Protein AF-A0A6A3C166-F1 (afdb_monomer)

Structure (mmCIF, N/CA/C/O backbone):
data_AF-A0A6A3C166-F1
#
_entry.id   AF-A0A6A3C166-F1
#
loop_
_atom_site.group_PDB
_atom_site.id
_atom_site.type_symbol
_atom_site.label_atom_id
_atom_site.label_alt_id
_atom_site.label_comp_id
_atom_site.label_asym_id
_atom_site.label_entity_id
_atom_site.label_seq_id
_atom_site.pdbx_PDB_ins_code
_atom_site.Cartn_x
_atom_site.Cartn_y
_atom_site.Cartn_z
_atom_site.occupancy
_atom_site.B_iso_or_equiv
_atom_site.auth_seq_id
_atom_site.auth_comp_id
_atom_site.auth_asym_id
_atom_site.auth_atom_id
_atom_site.pdbx_PDB_model_num
ATOM 1 N N . MET A 1 1 ? 3.948 0.960 -2.750 1.00 34.94 1 MET A N 1
ATOM 2 C CA . MET A 1 1 ? 3.343 -0.384 -2.602 1.00 34.94 1 MET A CA 1
ATOM 3 C C . MET A 1 1 ? 1.840 -0.232 -2.407 1.00 34.94 1 MET A C 1
ATOM 5 O O . MET A 1 1 ? 1.456 0.820 -1.935 1.00 34.94 1 MET A O 1
ATOM 9 N N . ALA A 1 2 ? 0.986 -1.166 -2.818 1.00 27.45 2 ALA A N 1
ATOM 10 C CA . ALA A 1 2 ? -0.474 -1.029 -2.701 1.00 27.45 2 ALA A CA 1
ATOM 11 C C . ALA A 1 2 ? -1.111 -2.383 -2.358 1.00 27.45 2 ALA A C 1
ATOM 13 O O . ALA A 1 2 ? -0.698 -3.388 -2.933 1.00 27.45 2 ALA A O 1
ATOM 14 N N . SER A 1 3 ? -2.085 -2.391 -1.439 1.00 28.58 3 SER A N 1
ATOM 15 C CA . SER A 1 3 ? -2.861 -3.569 -1.010 1.00 28.58 3 SER A CA 1
ATOM 16 C C . SER A 1 3 ? -4.281 -3.520 -1.562 1.00 28.58 3 SER A C 1
ATOM 18 O O . SER A 1 3 ? -4.874 -2.451 -1.579 1.00 28.58 3 SER A O 1
ATOM 20 N N . ILE A 1 4 ? -4.826 -4.634 -2.066 1.00 30.98 4 ILE A N 1
ATOM 21 C CA . ILE A 1 4 ? -6.192 -4.701 -2.615 1.00 30.98 4 ILE A CA 1
ATOM 22 C C . ILE A 1 4 ? -6.842 -6.067 -2.329 1.00 30.98 4 ILE A C 1
ATOM 24 O O . ILE A 1 4 ? -6.173 -7.099 -2.381 1.00 30.98 4 ILE A O 1
ATOM 28 N N . ARG A 1 5 ? -8.151 -6.072 -2.026 1.00 42.91 5 ARG A N 1
ATOM 29 C CA . ARG A 1 5 ? -8.988 -7.264 -1.830 1.00 42.91 5 ARG A CA 1
ATOM 30 C C . ARG A 1 5 ? -9.500 -7.813 -3.178 1.00 42.91 5 ARG A C 1
ATOM 32 O O . ARG A 1 5 ? -9.386 -7.208 -4.233 1.00 42.91 5 ARG A O 1
ATOM 39 N N . ARG A 1 6 ? -10.084 -9.006 -3.147 1.00 32.16 6 ARG A N 1
ATOM 40 C CA . ARG A 1 6 ? -11.108 -9.428 -4.108 1.00 32.16 6 ARG A CA 1
ATOM 41 C C . ARG A 1 6 ? -12.279 -9.951 -3.294 1.00 32.16 6 ARG A C 1
ATOM 43 O O . ARG A 1 6 ? -12.079 -10.772 -2.401 1.00 32.16 6 ARG A O 1
ATOM 50 N N . THR A 1 7 ? -13.479 -9.489 -3.602 1.00 29.41 7 THR A N 1
ATOM 51 C CA . THR A 1 7 ? -14.717 -10.219 -3.336 1.00 29.41 7 THR A CA 1
ATOM 52 C C . THR A 1 7 ? -14.882 -11.216 -4.484 1.00 29.41 7 THR A C 1
ATOM 54 O O . THR A 1 7 ? -15.022 -10.835 -5.643 1.00 29.41 7 THR A O 1
ATOM 57 N N . LEU A 1 8 ? -14.755 -12.512 -4.201 1.00 32.09 8 LEU A N 1
ATOM 58 C CA . LEU A 1 8 ? -15.062 -13.548 -5.187 1.00 32.09 8 LEU A CA 1
ATOM 59 C C . LEU A 1 8 ? -16.587 -13.669 -5.281 1.00 32.09 8 LEU A C 1
ATOM 61 O O . LEU A 1 8 ? -17.227 -14.060 -4.310 1.00 32.09 8 LEU A O 1
ATOM 65 N N . SER A 1 9 ? -17.154 -13.328 -6.439 1.00 28.41 9 SER A N 1
ATOM 66 C CA . SER A 1 9 ? -18.487 -13.791 -6.838 1.00 28.41 9 SER A CA 1
ATOM 67 C C . SER A 1 9 ? -18.338 -15.145 -7.558 1.00 28.41 9 SER A C 1
ATOM 69 O O . SER A 1 9 ? -17.353 -15.312 -8.286 1.00 28.41 9 SER A O 1
ATOM 71 N N . PRO A 1 10 ? -19.236 -16.132 -7.370 1.00 32.53 10 PRO A N 1
ATOM 72 C CA . PRO A 1 10 ? -19.089 -17.455 -7.971 1.00 32.53 10 PRO A CA 1
ATOM 73 C C . PRO A 1 10 ? -19.356 -17.421 -9.482 1.00 32.53 10 PRO A C 1
ATOM 75 O O . PRO A 1 10 ? -20.369 -16.893 -9.935 1.00 32.53 10 PRO A O 1
ATOM 78 N N . VAL A 1 11 ? -18.467 -18.036 -10.263 1.00 32.56 11 VAL A N 1
ATOM 79 C CA . VAL A 1 11 ? -18.705 -18.339 -11.683 1.00 32.56 11 VAL A CA 1
ATOM 80 C C . VAL A 1 11 ? -19.737 -19.478 -11.789 1.00 32.56 11 VAL A C 1
ATOM 82 O O . VAL A 1 11 ? -19.585 -20.477 -11.080 1.00 32.56 11 VAL A O 1
ATOM 85 N N . PRO A 1 12 ? -20.761 -19.392 -12.662 1.00 28.81 12 PRO A N 1
ATOM 86 C CA . PRO A 1 12 ? -21.705 -20.485 -12.880 1.00 28.81 12 PRO A CA 1
ATOM 87 C C . PRO A 1 12 ? -21.023 -21.651 -13.610 1.00 28.81 12 PRO A C 1
ATOM 89 O O . PRO A 1 12 ? -20.377 -21.455 -14.639 1.00 28.81 12 PRO A O 1
ATOM 92 N N . ARG A 1 13 ? -21.183 -22.878 -13.101 1.00 31.75 13 ARG A N 1
ATOM 93 C CA . ARG A 1 13 ? -20.784 -24.105 -13.807 1.00 31.75 13 ARG A CA 1
ATOM 94 C C . ARG A 1 13 ? -21.815 -24.445 -14.884 1.00 31.75 13 ARG A C 1
ATOM 96 O O . ARG A 1 13 ? -23.015 -24.404 -14.621 1.00 31.75 13 ARG A O 1
ATOM 103 N N . HIS A 1 14 ? -21.347 -24.839 -16.063 1.00 29.25 14 HIS A N 1
ATOM 104 C CA . HIS A 1 14 ? -22.172 -25.456 -17.099 1.00 29.25 14 HIS A CA 1
ATOM 105 C C . HIS A 1 14 ? -21.876 -26.956 -17.203 1.00 29.25 14 HIS A C 1
ATOM 107 O O . HIS A 1 14 ? -20.729 -27.348 -17.388 1.00 29.25 14 HIS A O 1
ATOM 113 N N . GLY A 1 15 ? -22.944 -27.746 -17.051 1.00 31.34 15 GLY A N 1
ATOM 114 C CA . GLY A 1 15 ? -23.321 -28.865 -17.921 1.00 31.34 15 GLY A CA 1
ATOM 115 C C . GLY A 1 15 ? -22.364 -30.044 -18.092 1.00 31.34 15 GLY A C 1
ATOM 116 O O . GLY A 1 15 ? -21.454 -30.005 -18.908 1.00 31.34 15 GLY A O 1
ATOM 117 N N . THR A 1 16 ? -22.687 -31.136 -17.403 1.00 27.88 16 THR A N 1
ATOM 118 C CA . THR A 1 16 ? -22.233 -32.515 -17.632 1.00 27.88 16 THR A CA 1
ATOM 119 C C . THR A 1 16 ? -22.617 -33.036 -19.024 1.00 27.88 16 THR A C 1
ATOM 121 O O . THR A 1 16 ? -23.770 -32.896 -19.425 1.00 27.88 16 THR A O 1
ATOM 124 N N . LEU A 1 17 ? -21.708 -33.757 -19.690 1.00 29.47 17 LEU A N 1
ATOM 125 C CA . LEU A 1 17 ? -22.043 -34.809 -20.656 1.00 29.47 17 LEU A CA 1
ATOM 126 C C . LEU A 1 17 ? -21.185 -36.051 -20.372 1.00 29.47 17 LEU A C 1
ATOM 128 O O . LEU A 1 17 ? -19.976 -35.963 -20.175 1.00 29.47 17 LEU A O 1
ATOM 132 N N . ILE A 1 18 ? -21.874 -37.188 -20.297 1.00 30.59 18 ILE A N 1
ATOM 133 C CA . ILE A 1 18 ? -21.380 -38.548 -20.066 1.00 30.59 18 ILE A CA 1
ATOM 134 C C . ILE A 1 18 ? -20.953 -39.159 -21.405 1.00 30.59 18 ILE A C 1
ATOM 136 O O . ILE A 1 18 ? -21.704 -39.012 -22.365 1.00 30.59 18 ILE A O 1
ATOM 140 N N . ALA A 1 19 ? -19.835 -39.899 -21.440 1.00 27.56 19 ALA A N 1
ATOM 141 C CA . ALA A 1 19 ? -19.716 -41.200 -22.127 1.00 27.56 19 ALA A CA 1
ATOM 142 C C . ALA A 1 19 ? -18.291 -41.792 -22.038 1.00 27.56 19 ALA A C 1
ATOM 144 O O . ALA A 1 19 ? -17.331 -41.136 -22.427 1.00 27.56 19 ALA A O 1
ATOM 145 N N . GLY A 1 20 ? -18.204 -43.072 -21.644 1.00 28.67 20 GLY A N 1
ATOM 146 C CA . GLY A 1 20 ? -17.326 -44.058 -22.297 1.00 28.67 20 GLY A CA 1
ATOM 147 C C . GLY A 1 20 ? -15.983 -44.393 -21.639 1.00 28.67 20 GLY A C 1
ATOM 148 O O . GLY A 1 20 ? -15.001 -43.688 -21.832 1.00 28.67 20 GLY A O 1
ATOM 149 N N . GLU A 1 21 ? -15.938 -45.533 -20.946 1.00 26.84 21 GLU A N 1
ATOM 150 C CA . GLU A 1 21 ? -14.738 -46.256 -20.495 1.00 26.84 21 GLU A CA 1
ATOM 151 C C . GLU A 1 21 ? -13.882 -46.795 -21.658 1.00 26.84 21 GLU A C 1
ATOM 153 O O . GLU A 1 21 ? -14.421 -47.186 -22.692 1.00 26.84 21 GLU A O 1
ATOM 158 N N . ALA A 1 22 ? -12.568 -46.932 -21.431 1.00 28.53 22 ALA A N 1
ATOM 159 C CA . ALA A 1 22 ? -11.829 -48.185 -21.654 1.00 28.53 22 ALA A CA 1
ATOM 160 C C . ALA A 1 22 ? -10.403 -48.099 -21.072 1.00 28.53 22 ALA A C 1
ATOM 162 O O . ALA A 1 22 ? -9.618 -47.215 -21.416 1.00 28.53 22 ALA A O 1
ATOM 163 N N . GLU A 1 23 ? -10.076 -49.055 -20.202 1.00 26.27 23 GLU A N 1
ATOM 164 C CA . GLU A 1 23 ? -8.741 -49.345 -19.674 1.00 26.27 23 GLU A CA 1
ATOM 165 C C . GLU A 1 23 ? -7.740 -49.738 -20.776 1.00 26.27 23 GLU A C 1
ATOM 167 O O . GLU A 1 23 ? -8.119 -50.384 -21.756 1.00 26.27 23 GLU A O 1
ATOM 172 N N . ARG A 1 24 ? -6.441 -49.472 -20.550 1.00 27.62 24 ARG A N 1
ATOM 173 C CA . ARG A 1 24 ? -5.343 -50.410 -20.869 1.00 27.62 24 ARG A CA 1
ATOM 174 C C . ARG A 1 24 ? -4.011 -49.988 -20.227 1.00 27.62 24 ARG A C 1
ATOM 176 O O . ARG A 1 24 ? -3.420 -48.972 -20.570 1.00 27.62 24 ARG A O 1
ATOM 183 N N . SER A 1 25 ? -3.607 -50.817 -19.268 1.00 28.22 25 SER A N 1
ATOM 184 C CA . SER A 1 25 ? -2.273 -51.294 -18.874 1.00 28.22 25 SER A CA 1
ATOM 185 C C . SER A 1 25 ? -1.003 -50.546 -19.318 1.00 28.22 25 SER A C 1
ATOM 187 O O . SER A 1 25 ? -0.729 -50.365 -20.501 1.00 28.22 25 SER A O 1
ATOM 189 N N . ALA A 1 26 ? -0.158 -50.265 -18.317 1.00 30.84 26 ALA A N 1
ATOM 190 C CA . ALA A 1 26 ? 1.254 -49.883 -18.416 1.00 30.84 26 ALA A CA 1
ATOM 191 C C . ALA A 1 26 ? 2.124 -50.949 -19.129 1.00 30.84 26 ALA A C 1
ATOM 193 O O . ALA A 1 26 ? 1.713 -52.108 -19.237 1.00 30.84 26 ALA A O 1
ATOM 194 N N . PRO A 1 27 ? 3.351 -50.590 -19.561 1.00 29.09 27 PRO A N 1
ATOM 195 C CA . PRO A 1 27 ? 4.493 -50.737 -18.649 1.00 29.09 27 PRO A CA 1
ATOM 196 C C . PRO A 1 27 ? 5.533 -49.599 -18.714 1.00 29.09 27 PRO A C 1
ATOM 198 O O . PRO A 1 27 ? 5.729 -48.938 -19.732 1.00 29.09 27 PRO A O 1
ATOM 201 N N . SER A 1 28 ? 6.247 -49.421 -17.601 1.00 27.64 28 SER A N 1
ATOM 202 C CA . SER A 1 28 ? 7.483 -48.637 -17.486 1.00 27.64 28 SER A CA 1
ATOM 203 C C . SER A 1 28 ? 8.629 -49.245 -18.308 1.00 27.64 28 SER A C 1
ATOM 205 O O . SER A 1 28 ? 8.711 -50.469 -18.433 1.00 27.64 28 SER A O 1
ATOM 207 N N . PRO A 1 29 ? 9.609 -48.423 -18.719 1.00 32.88 29 PRO A N 1
ATOM 208 C CA . PRO A 1 29 ? 10.994 -48.818 -18.487 1.00 32.88 29 PRO A CA 1
ATOM 209 C C . PRO A 1 29 ? 11.863 -47.699 -17.893 1.00 32.88 29 PRO A C 1
ATOM 211 O O . PRO A 1 29 ? 11.705 -46.506 -18.144 1.00 32.88 29 PRO A O 1
ATOM 214 N N . LEU A 1 30 ? 12.790 -48.169 -17.070 1.00 29.73 30 LEU A N 1
ATOM 215 C CA . LEU A 1 30 ? 13.799 -47.475 -16.284 1.00 29.73 30 LEU A CA 1
ATOM 216 C C . LEU A 1 30 ? 14.973 -46.931 -17.130 1.00 29.73 30 LEU A C 1
ATOM 218 O O . LEU A 1 30 ? 15.348 -47.507 -18.148 1.00 29.73 30 LEU A O 1
ATOM 222 N N . SER A 1 31 ? 15.621 -45.903 -16.567 1.00 28.58 31 SER A N 1
ATOM 223 C CA . SER A 1 31 ? 17.061 -45.590 -16.650 1.00 28.58 31 SER A CA 1
ATOM 224 C C . SER A 1 31 ? 17.625 -44.900 -17.899 1.00 28.58 31 SER A C 1
ATOM 226 O O . SER A 1 31 ? 18.130 -45.553 -18.805 1.00 28.58 31 SER A O 1
ATOM 228 N N . LYS A 1 32 ? 17.796 -43.572 -17.814 1.00 29.33 32 LYS A N 1
ATOM 229 C CA . LYS A 1 32 ? 19.100 -42.941 -18.098 1.00 29.33 32 LYS A CA 1
ATOM 230 C C . LYS A 1 32 ? 19.396 -41.868 -17.052 1.00 29.33 32 LYS A C 1
ATOM 232 O O . LYS A 1 32 ? 18.767 -40.819 -17.007 1.00 29.33 32 LYS A O 1
ATOM 237 N N . SER A 1 33 ? 20.368 -42.175 -16.204 1.00 29.94 33 SER A N 1
ATOM 238 C CA . SER A 1 33 ? 21.053 -41.244 -15.320 1.00 29.94 33 SER A CA 1
ATOM 239 C C . SER A 1 33 ? 21.792 -40.189 -16.148 1.00 29.94 33 SER A C 1
ATOM 241 O O . SER A 1 33 ? 22.766 -40.517 -16.825 1.00 29.94 33 SER A O 1
ATOM 243 N N . SER A 1 34 ? 21.383 -38.924 -16.067 1.00 31.64 34 SER A N 1
ATOM 244 C CA . SER A 1 34 ? 22.291 -37.804 -16.325 1.00 31.64 34 SER A CA 1
ATOM 245 C C . SER A 1 34 ? 22.616 -37.155 -14.987 1.00 31.64 34 SER A C 1
ATOM 247 O O . SER A 1 34 ? 21.842 -36.369 -14.441 1.00 31.64 34 SER A O 1
ATOM 249 N N . SER A 1 35 ? 23.761 -37.538 -14.435 1.00 30.47 35 SER A N 1
ATOM 250 C CA . SER A 1 35 ? 24.395 -36.866 -13.312 1.00 30.47 35 SER A CA 1
ATOM 251 C C . SER A 1 35 ? 24.797 -35.451 -13.735 1.00 30.47 35 SER A C 1
ATOM 253 O O . SER A 1 35 ? 25.889 -35.238 -14.257 1.00 30.47 35 SER A O 1
ATOM 255 N N . CYS A 1 36 ? 23.927 -34.470 -13.510 1.00 26.28 36 CYS A N 1
ATOM 256 C CA . CYS A 1 36 ? 24.364 -33.085 -13.392 1.00 26.28 36 CYS A CA 1
ATOM 257 C C . CYS A 1 36 ? 24.616 -32.806 -11.916 1.00 26.28 36 CYS A C 1
ATOM 259 O O . CYS A 1 36 ? 23.753 -32.319 -11.190 1.00 26.28 36 CYS A O 1
ATOM 261 N N . SER A 1 37 ? 25.831 -33.131 -11.485 1.00 34.47 37 SER A N 1
ATOM 262 C CA . SER A 1 37 ? 26.448 -32.568 -10.292 1.00 34.47 37 SER A CA 1
ATOM 263 C C . SER A 1 37 ? 26.636 -31.068 -10.526 1.00 34.47 37 SER A C 1
ATOM 265 O O . SER A 1 37 ? 27.711 -30.622 -10.914 1.00 34.47 37 SER A O 1
ATOM 267 N N . GLN A 1 38 ? 25.580 -30.274 -10.361 1.00 37.59 38 GLN A N 1
ATOM 268 C CA . GLN A 1 38 ? 25.735 -28.835 -10.202 1.00 37.59 38 GLN A CA 1
ATOM 269 C C . GLN A 1 38 ? 25.658 -28.529 -8.718 1.00 37.59 38 GLN A C 1
ATOM 271 O O . GLN A 1 38 ? 24.587 -28.368 -8.134 1.00 37.59 38 GLN A O 1
ATOM 276 N N . ASN A 1 39 ? 26.847 -28.474 -8.121 1.00 29.27 39 ASN A N 1
ATOM 277 C CA . ASN A 1 39 ? 27.104 -27.702 -6.921 1.00 29.27 39 ASN A CA 1
ATOM 278 C C . ASN A 1 39 ? 26.489 -26.316 -7.131 1.00 29.27 39 ASN A C 1
ATOM 280 O O . ASN A 1 39 ? 27.070 -25.476 -7.814 1.00 29.27 39 ASN A O 1
ATOM 284 N N . SER A 1 40 ? 25.306 -26.075 -6.574 1.00 34.94 40 SER A N 1
ATOM 285 C CA . SER A 1 40 ? 24.882 -24.703 -6.331 1.00 34.94 40 SER A CA 1
ATOM 286 C C . SER A 1 40 ? 25.835 -24.175 -5.267 1.00 34.94 40 SER A C 1
ATOM 288 O O . SER A 1 40 ? 25.880 -24.763 -4.181 1.00 34.94 40 SER A O 1
ATOM 290 N N . PRO A 1 41 ? 26.628 -23.123 -5.525 1.00 34.75 41 PRO A N 1
ATOM 291 C CA . PRO A 1 41 ? 27.269 -22.455 -4.419 1.00 34.75 41 PRO A CA 1
ATOM 292 C C . PRO A 1 41 ? 26.124 -21.899 -3.581 1.00 34.75 41 PRO A C 1
ATOM 294 O O . PRO A 1 41 ? 25.358 -21.052 -4.044 1.00 34.75 41 PRO A O 1
ATOM 297 N N . ALA A 1 42 ? 25.966 -22.416 -2.361 1.00 39.94 42 ALA A N 1
ATOM 298 C CA . ALA A 1 42 ? 25.238 -21.694 -1.339 1.00 39.94 42 ALA A CA 1
ATOM 299 C C . ALA A 1 42 ? 25.829 -20.284 -1.349 1.00 39.94 42 ALA A C 1
ATOM 301 O O . ALA A 1 42 ? 27.028 -20.121 -1.119 1.00 39.94 42 ALA A O 1
ATOM 302 N N . THR A 1 43 ? 25.022 -19.284 -1.706 1.00 47.78 43 THR A N 1
ATOM 303 C CA . THR A 1 43 ? 25.399 -17.870 -1.664 1.00 47.78 43 THR A CA 1
ATOM 304 C C . THR A 1 43 ? 25.504 -17.462 -0.196 1.00 47.78 43 THR A C 1
ATOM 306 O O . THR A 1 43 ? 24.693 -16.718 0.344 1.00 47.78 43 THR A O 1
ATOM 309 N N . ALA A 1 44 ? 26.478 -18.045 0.494 1.00 44.62 44 ALA A N 1
ATOM 310 C CA . ALA A 1 44 ? 26.908 -17.656 1.808 1.00 44.62 44 ALA A CA 1
ATOM 311 C C . ALA A 1 44 ? 27.791 -16.421 1.620 1.00 44.62 44 ALA A C 1
ATOM 313 O O . ALA A 1 44 ? 28.912 -16.517 1.129 1.00 44.62 44 ALA A O 1
ATOM 314 N N . GLY A 1 45 ? 27.271 -15.259 2.013 1.00 52.19 45 GLY A N 1
ATOM 315 C CA . GLY A 1 45 ? 28.139 -14.204 2.529 1.00 52.19 45 GLY A CA 1
ATOM 316 C C . GLY A 1 45 ? 28.280 -12.912 1.731 1.00 52.19 45 GLY A C 1
ATOM 317 O O . GLY A 1 45 ? 29.168 -12.139 2.076 1.00 52.19 45 GLY A O 1
ATOM 318 N N . LEU A 1 46 ? 27.428 -12.603 0.748 1.00 56.16 46 LEU A N 1
ATOM 319 C CA . LEU A 1 46 ? 27.298 -11.197 0.340 1.00 56.16 46 LEU A CA 1
ATOM 320 C C . LEU A 1 46 ? 26.295 -10.494 1.267 1.00 56.16 46 LEU A C 1
ATOM 322 O O . LEU A 1 46 ? 25.194 -11.018 1.467 1.00 56.16 46 LEU A O 1
ATOM 326 N N . PRO A 1 47 ? 26.652 -9.345 1.872 1.00 63.91 47 PRO A N 1
ATOM 327 C CA . PRO A 1 47 ? 25.710 -8.591 2.680 1.00 63.91 47 PRO A CA 1
ATOM 328 C C . PRO A 1 47 ? 24.541 -8.171 1.789 1.00 63.91 47 PRO A C 1
ATOM 330 O O . PRO A 1 47 ? 24.723 -7.495 0.778 1.00 63.91 47 PRO A O 1
ATOM 333 N N . MET A 1 48 ? 23.339 -8.607 2.166 1.00 67.75 48 MET A N 1
ATOM 334 C CA . MET A 1 48 ? 22.094 -8.197 1.522 1.00 67.75 48 MET A CA 1
ATOM 335 C C . MET A 1 48 ? 22.052 -6.671 1.446 1.00 67.75 48 MET A C 1
ATOM 337 O O . MET A 1 48 ? 22.354 -5.997 2.436 1.00 67.75 48 MET A O 1
ATOM 341 N N . SER A 1 49 ? 21.664 -6.120 0.293 1.00 83.38 49 SER A N 1
ATOM 342 C CA . SER A 1 49 ? 21.496 -4.670 0.182 1.00 83.38 49 SER A CA 1
ATOM 343 C C . SER A 1 49 ? 20.486 -4.177 1.238 1.00 83.38 49 SER A C 1
ATOM 345 O O . SER A 1 49 ? 19.564 -4.927 1.589 1.00 83.38 49 SER A O 1
ATOM 347 N N . PRO A 1 50 ? 20.599 -2.933 1.748 1.00 83.75 50 PRO A N 1
ATOM 348 C CA . PRO A 1 50 ? 19.633 -2.402 2.712 1.00 83.75 50 PRO A CA 1
ATOM 349 C C . PRO A 1 50 ? 18.185 -2.517 2.218 1.00 83.75 50 PRO A C 1
ATOM 351 O O . PRO A 1 50 ? 17.303 -2.921 2.971 1.00 83.75 50 PRO A O 1
ATOM 354 N N . PHE A 1 51 ? 17.956 -2.250 0.929 1.00 86.19 51 PHE A N 1
ATOM 355 C CA . PHE A 1 51 ? 16.653 -2.414 0.287 1.00 86.19 51 PHE A CA 1
ATOM 356 C C . PHE A 1 51 ? 16.160 -3.867 0.356 1.00 86.19 51 PHE A C 1
ATOM 358 O O . PHE A 1 51 ? 15.045 -4.126 0.807 1.00 86.19 51 PHE A O 1
ATOM 365 N N . THR A 1 52 ? 17.013 -4.823 -0.019 1.00 89.06 52 THR A N 1
ATOM 366 C CA . THR A 1 52 ? 16.693 -6.256 -0.011 1.00 89.06 52 THR A CA 1
ATOM 367 C C . THR A 1 52 ? 16.377 -6.747 1.412 1.00 89.06 52 THR A C 1
ATOM 369 O O . THR A 1 52 ? 15.428 -7.509 1.614 1.00 89.06 52 THR A O 1
ATOM 372 N N . TYR A 1 53 ? 17.114 -6.268 2.421 1.00 92.06 53 TYR A N 1
ATOM 373 C CA . TYR A 1 53 ? 16.839 -6.549 3.834 1.00 92.06 53 TYR A CA 1
ATOM 374 C C . TYR A 1 53 ? 15.455 -6.043 4.269 1.00 92.06 53 TYR A C 1
ATOM 376 O O . TYR A 1 53 ? 14.657 -6.816 4.809 1.00 92.06 53 TYR A O 1
ATOM 384 N N . TYR A 1 54 ? 15.145 -4.768 4.012 1.00 94.06 54 TYR A N 1
ATOM 385 C CA . TYR A 1 54 ? 13.866 -4.167 4.400 1.00 94.06 54 TYR A CA 1
ATOM 386 C C . TYR A 1 54 ? 12.679 -4.820 3.692 1.00 94.06 54 TYR A C 1
ATOM 388 O O . TYR A 1 54 ? 11.665 -5.114 4.330 1.00 94.06 54 TYR A O 1
ATOM 396 N N . LEU A 1 55 ? 12.830 -5.137 2.406 1.00 94.50 55 LEU A N 1
ATOM 397 C CA . LEU A 1 55 ? 11.805 -5.828 1.635 1.00 94.50 55 LEU A CA 1
ATOM 398 C C . LEU A 1 55 ? 11.520 -7.228 2.194 1.00 94.50 55 LEU A C 1
ATOM 400 O O . LEU A 1 55 ? 10.359 -7.608 2.344 1.00 94.50 55 LEU A O 1
ATOM 404 N N . ASN A 1 56 ? 12.564 -7.981 2.547 1.00 94.88 56 ASN A N 1
ATOM 405 C CA . ASN A 1 56 ? 12.414 -9.309 3.136 1.00 94.88 56 ASN A CA 1
ATOM 406 C C . ASN A 1 56 ? 11.746 -9.241 4.520 1.00 94.88 56 ASN A C 1
ATOM 408 O O . ASN A 1 56 ? 10.843 -10.022 4.816 1.00 94.88 56 ASN A O 1
ATOM 412 N N . ARG A 1 57 ? 12.118 -8.258 5.353 1.00 95.38 57 ARG A N 1
ATOM 413 C CA . ARG A 1 57 ? 11.445 -7.999 6.638 1.00 95.38 57 ARG A CA 1
ATOM 414 C C . ARG A 1 57 ? 9.955 -7.722 6.436 1.00 95.38 57 ARG A C 1
ATOM 416 O O . ARG A 1 57 ? 9.127 -8.311 7.128 1.00 95.38 57 ARG A O 1
ATOM 423 N N . LEU A 1 58 ? 9.608 -6.860 5.480 1.00 96.31 58 LEU A N 1
ATOM 424 C CA . LEU A 1 58 ? 8.214 -6.559 5.170 1.00 96.31 58 LEU A CA 1
ATOM 425 C C . LEU A 1 58 ? 7.463 -7.800 4.669 1.00 96.31 58 LEU A C 1
ATOM 427 O O . LEU A 1 58 ? 6.328 -8.023 5.084 1.00 96.31 58 LEU A O 1
ATOM 431 N N . ALA A 1 59 ? 8.095 -8.641 3.847 1.00 96.75 59 ALA A N 1
ATOM 432 C CA . ALA A 1 59 ? 7.507 -9.895 3.380 1.00 96.75 59 ALA A CA 1
ATOM 433 C C . ALA A 1 59 ? 7.083 -10.805 4.547 1.00 96.75 59 ALA A C 1
ATOM 435 O O . ALA A 1 59 ? 5.975 -11.344 4.530 1.00 96.75 59 ALA A O 1
ATOM 436 N N . TYR A 1 60 ? 7.916 -10.928 5.589 1.00 96.38 60 TYR A N 1
ATOM 437 C CA . TYR A 1 60 ? 7.568 -11.688 6.795 1.00 96.38 60 TYR A CA 1
ATOM 438 C C . TYR A 1 60 ? 6.373 -11.094 7.544 1.00 96.38 60 TYR A C 1
ATOM 440 O O . TYR A 1 60 ? 5.490 -11.845 7.955 1.00 96.38 60 TYR A O 1
ATOM 448 N N . THR A 1 61 ? 6.296 -9.768 7.678 1.00 96.81 61 THR A N 1
ATOM 449 C CA . THR A 1 61 ? 5.129 -9.114 8.287 1.00 96.81 61 THR A CA 1
ATOM 450 C C . THR A 1 61 ? 3.863 -9.365 7.469 1.00 96.81 61 THR A C 1
ATOM 452 O O . THR A 1 61 ? 2.845 -9.775 8.020 1.00 96.81 61 THR A O 1
ATOM 455 N N . LEU A 1 62 ? 3.918 -9.174 6.146 1.00 97.25 62 LEU A N 1
ATOM 456 C CA . LEU A 1 62 ? 2.764 -9.357 5.259 1.00 97.25 62 LEU A CA 1
ATOM 457 C C . LEU A 1 62 ? 2.290 -10.812 5.200 1.00 97.25 62 LEU A C 1
ATOM 459 O O . LEU A 1 62 ? 1.093 -11.049 5.064 1.00 97.25 62 LEU A O 1
ATOM 463 N N . LYS A 1 63 ? 3.196 -11.781 5.362 1.00 96.75 63 LYS A N 1
ATOM 464 C CA . LYS A 1 63 ? 2.854 -13.207 5.461 1.00 96.75 63 LYS A CA 1
ATOM 465 C C . LYS A 1 63 ? 1.939 -13.518 6.651 1.00 96.75 63 LYS A C 1
ATOM 467 O O . LYS A 1 63 ? 1.145 -14.450 6.575 1.00 96.75 63 LYS A O 1
ATOM 472 N N . LEU A 1 64 ? 2.041 -12.752 7.737 1.00 97.06 64 LEU A N 1
ATOM 473 C CA . LEU A 1 64 ? 1.207 -12.919 8.933 1.00 97.06 64 LEU A CA 1
ATOM 474 C C . LEU A 1 64 ? -0.157 -12.223 8.815 1.00 97.06 64 LEU A C 1
ATOM 476 O O . LEU A 1 64 ? -1.055 -12.482 9.617 1.00 97.06 64 LEU A O 1
ATOM 480 N N . VAL A 1 65 ? -0.335 -11.341 7.829 1.00 96.81 65 VAL A N 1
ATOM 481 C CA . VAL A 1 65 ? -1.606 -10.648 7.613 1.00 96.81 65 VAL A CA 1
ATOM 482 C C . VAL A 1 65 ? -2.629 -11.624 7.042 1.00 96.81 65 VAL A C 1
ATOM 484 O O . VAL A 1 65 ? -2.383 -12.315 6.053 1.00 96.81 65 VAL A O 1
ATOM 487 N N . LYS A 1 66 ? -3.823 -11.656 7.640 1.00 94.44 66 LYS A N 1
ATOM 488 C CA . LYS A 1 66 ? -4.892 -12.558 7.200 1.00 94.44 66 LYS A CA 1
ATOM 489 C C . LYS A 1 66 ? -5.286 -12.267 5.741 1.00 94.44 66 LYS A C 1
ATOM 491 O O . LYS A 1 66 ? -5.462 -11.102 5.371 1.00 94.44 66 LYS A O 1
ATOM 496 N N . PRO A 1 67 ? -5.481 -13.283 4.888 1.00 93.81 67 PRO A N 1
ATOM 497 C CA . PRO A 1 67 ? -5.990 -13.052 3.542 1.00 93.81 67 PRO A CA 1
ATOM 498 C C . PRO A 1 67 ? -7.414 -12.449 3.565 1.00 93.81 67 PRO A C 1
ATOM 500 O O . PRO A 1 67 ? -8.143 -12.602 4.547 1.00 93.81 67 PRO A O 1
ATOM 503 N N . PRO A 1 68 ? -7.846 -11.764 2.488 1.00 94.88 68 PRO A N 1
ATOM 504 C CA . PRO A 1 68 ? -7.084 -11.493 1.270 1.00 94.88 68 PRO A CA 1
ATOM 505 C C . PRO A 1 68 ? -6.132 -10.294 1.426 1.00 94.88 68 PRO A C 1
ATOM 507 O O . PRO A 1 68 ? -6.513 -9.268 1.994 1.00 94.88 68 PRO A O 1
ATOM 510 N N . LEU A 1 69 ? -4.921 -10.431 0.875 1.00 96.44 69 LEU A N 1
ATOM 511 C CA . LEU A 1 69 ? -3.919 -9.375 0.720 1.00 96.44 69 LEU A CA 1
ATOM 512 C C . LEU A 1 69 ? -3.229 -9.542 -0.640 1.00 96.44 69 LEU A C 1
ATOM 514 O O . LEU A 1 69 ? -2.847 -10.654 -0.998 1.00 96.44 69 LEU A O 1
ATOM 518 N N . LEU A 1 70 ? -3.082 -8.446 -1.387 1.00 97.62 70 LEU A N 1
ATOM 519 C CA . LEU A 1 70 ? -2.336 -8.401 -2.644 1.00 97.62 70 LEU A CA 1
ATOM 520 C C . LEU A 1 70 ? -1.173 -7.430 -2.500 1.00 97.62 70 LEU A C 1
ATOM 522 O O . LEU A 1 70 ? -1.392 -6.250 -2.270 1.00 97.62 70 LEU A O 1
ATOM 526 N N . TRP A 1 71 ? 0.046 -7.898 -2.694 1.00 97.75 71 TRP A N 1
ATOM 527 C CA . TRP A 1 71 ? 1.247 -7.099 -2.558 1.00 97.75 71 TRP A CA 1
ATOM 528 C C . TRP A 1 71 ? 1.736 -6.575 -3.915 1.00 97.75 71 TRP A C 1
ATOM 530 O O . TRP A 1 71 ? 2.282 -7.323 -4.722 1.00 97.75 71 TRP A O 1
ATOM 540 N N . VAL A 1 72 ? 1.542 -5.284 -4.203 1.00 97.94 72 VAL A N 1
ATOM 541 C CA . VAL A 1 72 ? 2.058 -4.671 -5.444 1.00 97.94 72 VAL A CA 1
ATOM 542 C C . VAL A 1 72 ? 3.446 -4.069 -5.214 1.00 97.94 72 VAL A C 1
ATOM 544 O O . VAL A 1 72 ? 3.569 -3.026 -4.561 1.00 97.94 72 VAL A O 1
ATOM 547 N N . VAL A 1 73 ? 4.471 -4.702 -5.789 1.00 96.81 73 VAL A N 1
ATOM 548 C CA . VAL A 1 73 ? 5.878 -4.273 -5.748 1.00 96.81 73 VAL A CA 1
ATOM 549 C C . VAL A 1 73 ? 6.274 -3.708 -7.104 1.00 96.81 73 VAL A C 1
ATOM 551 O O . VAL A 1 73 ? 6.034 -4.338 -8.131 1.00 96.81 73 VAL A O 1
ATOM 554 N N . VAL A 1 74 ? 6.863 -2.512 -7.111 1.00 95.44 74 VAL A N 1
ATOM 555 C CA . VAL A 1 74 ? 7.275 -1.821 -8.339 1.00 95.44 74 VAL A CA 1
ATOM 556 C C . VAL A 1 74 ? 8.762 -1.518 -8.264 1.00 95.44 74 VAL A C 1
ATOM 558 O O . VAL A 1 74 ? 9.175 -0.665 -7.482 1.00 95.44 74 VAL A O 1
ATOM 561 N N . GLU A 1 75 ? 9.561 -2.187 -9.086 1.00 92.38 75 GLU A N 1
ATOM 562 C CA . GLU A 1 75 ? 10.983 -1.872 -9.242 1.00 92.38 75 GLU A CA 1
ATOM 563 C C . GLU A 1 75 ? 11.197 -0.800 -10.314 1.00 92.38 75 GLU A C 1
ATOM 565 O O . GLU A 1 75 ? 10.330 -0.536 -11.150 1.00 92.38 75 GLU A O 1
ATOM 570 N N . MET A 1 76 ? 12.356 -0.148 -10.277 1.00 89.38 76 MET A N 1
ATOM 571 C CA . MET A 1 76 ? 12.799 0.727 -11.362 1.00 89.38 76 MET A CA 1
ATOM 572 C C . MET A 1 76 ? 13.546 -0.100 -12.406 1.00 89.38 76 MET A C 1
ATOM 574 O O . MET A 1 76 ? 14.188 -1.074 -12.042 1.00 89.38 76 MET A O 1
ATOM 578 N N . THR A 1 77 ? 13.491 0.340 -13.666 1.00 86.88 77 THR A N 1
ATOM 579 C CA . THR A 1 77 ? 14.249 -0.159 -14.835 1.00 86.88 77 THR A CA 1
ATOM 580 C C . THR A 1 77 ? 13.967 -1.605 -15.262 1.00 86.88 77 THR A C 1
ATOM 582 O O . THR A 1 77 ? 13.606 -1.822 -16.420 1.00 86.88 77 THR A O 1
ATOM 585 N N . SER A 1 78 ? 14.074 -2.583 -14.364 1.00 91.06 78 SER A N 1
ATOM 586 C CA . SER A 1 78 ? 13.892 -4.016 -14.632 1.00 91.06 78 SER A CA 1
ATOM 587 C C . SER A 1 78 ? 13.465 -4.779 -13.372 1.00 91.06 78 SER A C 1
ATOM 589 O O . SER A 1 78 ? 13.525 -4.235 -12.273 1.00 91.06 78 SER A O 1
ATOM 591 N N . GLN A 1 79 ? 12.996 -6.019 -13.535 1.00 92.06 79 GLN A N 1
ATOM 592 C CA . GLN A 1 79 ? 12.747 -6.922 -12.408 1.00 92.06 79 GLN A CA 1
ATOM 593 C C . GLN A 1 79 ? 14.058 -7.594 -12.017 1.00 92.06 79 GLN A C 1
ATOM 595 O O . GLN A 1 79 ? 14.692 -8.209 -12.874 1.00 92.06 79 GLN A O 1
ATOM 600 N N . SER A 1 80 ? 14.455 -7.483 -10.752 1.00 93.12 80 SER A N 1
ATOM 601 C CA . SER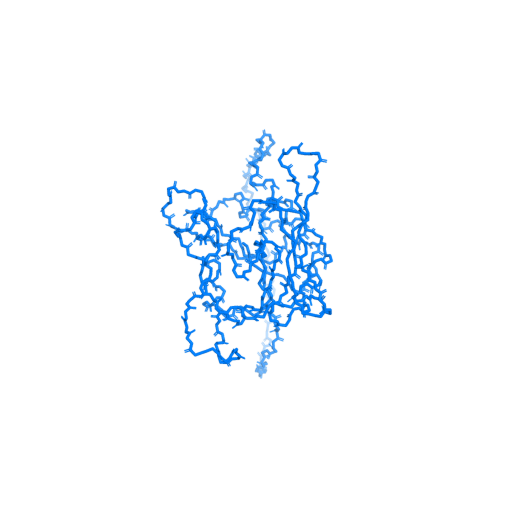 A 1 80 ? 15.646 -8.166 -10.251 1.00 93.12 80 SER A CA 1
ATOM 602 C C . SER A 1 80 ? 15.320 -9.590 -9.797 1.00 93.12 80 SER A C 1
ATOM 604 O O . SER A 1 80 ? 14.251 -9.856 -9.235 1.00 93.12 80 SER A O 1
ATOM 606 N N . ASP A 1 81 ? 16.266 -10.511 -10.002 1.00 93.06 81 ASP A N 1
ATOM 607 C CA . ASP A 1 81 ? 16.135 -11.896 -9.535 1.00 93.06 81 ASP A CA 1
ATOM 608 C C . ASP A 1 81 ? 16.018 -11.968 -8.007 1.00 93.06 81 ASP A C 1
ATOM 610 O O . ASP A 1 81 ? 15.261 -12.787 -7.485 1.00 93.06 81 ASP A O 1
ATOM 614 N N . GLU A 1 82 ? 16.703 -11.065 -7.296 1.00 92.12 82 GLU A N 1
ATOM 615 C CA . GLU A 1 82 ? 16.665 -10.945 -5.835 1.00 92.12 82 GLU A CA 1
ATOM 616 C C . GLU A 1 82 ? 15.252 -10.638 -5.321 1.00 92.12 82 GLU A C 1
ATOM 618 O O . GLU A 1 82 ? 14.721 -11.350 -4.464 1.00 92.12 82 GLU A O 1
ATOM 623 N N . VAL A 1 83 ? 14.604 -9.601 -5.865 1.00 94.19 83 VAL A N 1
ATOM 624 C CA . VAL A 1 83 ? 13.237 -9.227 -5.478 1.00 94.19 83 VAL A CA 1
ATOM 625 C C . VAL A 1 83 ? 12.247 -10.302 -5.905 1.00 94.19 83 VAL A C 1
ATOM 627 O O . VAL A 1 83 ? 11.364 -10.671 -5.126 1.00 94.19 83 VAL A O 1
ATOM 630 N N . ALA A 1 84 ? 12.407 -10.854 -7.110 1.00 95.25 84 ALA A N 1
ATOM 631 C CA . ALA A 1 84 ? 11.558 -11.935 -7.591 1.00 95.25 84 ALA A CA 1
ATOM 632 C C . ALA A 1 84 ? 11.647 -13.179 -6.689 1.00 95.25 84 ALA A C 1
ATOM 634 O O . ALA A 1 84 ? 10.637 -13.852 -6.476 1.00 95.25 84 ALA A O 1
ATOM 635 N N . ASP A 1 85 ? 12.830 -13.508 -6.171 1.00 95.44 85 ASP A N 1
ATOM 636 C CA . ASP A 1 85 ? 13.039 -14.634 -5.257 1.00 95.44 85 ASP A CA 1
ATOM 637 C C . ASP A 1 85 ? 12.394 -14.391 -3.883 1.00 95.44 85 ASP A C 1
ATOM 639 O O . ASP A 1 85 ? 11.676 -15.261 -3.383 1.00 95.44 85 ASP A O 1
ATOM 643 N N . ILE A 1 86 ? 12.535 -13.185 -3.315 1.00 96.06 86 ILE A N 1
ATOM 644 C CA . ILE A 1 86 ? 11.844 -12.795 -2.070 1.00 96.06 86 ILE A CA 1
ATOM 645 C C . ILE A 1 86 ? 10.329 -12.918 -2.230 1.00 96.06 86 ILE A C 1
ATOM 647 O O . ILE A 1 86 ? 9.659 -13.511 -1.381 1.00 96.06 86 ILE A O 1
ATOM 651 N N . LEU A 1 87 ? 9.778 -12.397 -3.329 1.00 96.81 87 LEU A N 1
ATOM 652 C CA . LEU A 1 87 ? 8.340 -12.438 -3.583 1.00 96.81 87 LEU A CA 1
ATOM 653 C C . LEU A 1 87 ? 7.828 -13.876 -3.701 1.00 96.81 87 LEU A C 1
ATOM 655 O O . LEU A 1 87 ? 6.837 -14.219 -3.053 1.00 96.81 87 LEU A O 1
ATOM 659 N N . ARG A 1 88 ? 8.541 -14.741 -4.433 1.00 96.00 88 ARG A N 1
ATOM 660 C CA . ARG A 1 88 ? 8.218 -16.173 -4.553 1.00 96.00 88 ARG A CA 1
ATOM 661 C C . ARG A 1 88 ? 8.257 -16.890 -3.202 1.00 96.00 88 ARG A C 1
ATOM 663 O O . ARG A 1 88 ? 7.335 -17.636 -2.882 1.00 96.00 88 ARG A O 1
ATOM 670 N N . LYS A 1 89 ? 9.282 -16.633 -2.383 1.00 96.19 89 LYS A N 1
ATOM 671 C CA . LYS A 1 89 ? 9.452 -17.256 -1.057 1.00 96.19 89 LYS A CA 1
ATOM 672 C C . LYS A 1 89 ? 8.477 -16.723 -0.003 1.00 96.19 89 LYS A C 1
ATOM 674 O O . LYS A 1 89 ? 8.148 -17.440 0.942 1.00 96.19 89 LYS A O 1
ATOM 679 N N . SER A 1 90 ? 7.970 -15.499 -0.171 1.00 94.94 90 SER A N 1
ATOM 680 C CA . SER A 1 90 ? 7.068 -14.857 0.796 1.00 94.94 90 SER A CA 1
ATOM 681 C C . SER A 1 90 ? 5.750 -15.611 1.007 1.00 94.94 90 SER A C 1
ATOM 683 O O . SER A 1 90 ? 5.162 -15.523 2.083 1.00 94.94 90 SER A O 1
ATOM 685 N N . SER A 1 91 ? 5.286 -16.368 0.001 1.00 92.38 91 SER A N 1
ATOM 686 C CA . SER A 1 91 ? 3.938 -16.967 -0.047 1.00 92.38 91 SER A CA 1
ATOM 687 C C . SER A 1 91 ? 2.788 -15.945 0.029 1.00 92.38 91 SER A C 1
ATOM 689 O O . SER A 1 91 ? 1.630 -16.322 0.196 1.00 92.38 91 SER A O 1
ATOM 691 N N . VAL A 1 92 ? 3.088 -14.650 -0.105 1.00 96.38 92 VAL A N 1
ATOM 692 C CA . VAL A 1 92 ? 2.102 -13.570 -0.185 1.00 96.38 92 VAL A CA 1
ATOM 693 C C . VAL A 1 92 ? 1.695 -13.405 -1.642 1.00 96.38 92 VAL A C 1
ATOM 695 O O . VAL A 1 92 ? 2.543 -13.416 -2.528 1.00 96.38 92 VAL A O 1
ATOM 698 N N . MET A 1 93 ? 0.405 -13.224 -1.922 1.00 97.12 93 MET A N 1
ATOM 699 C CA . MET A 1 93 ? -0.024 -12.944 -3.292 1.00 97.12 93 MET A CA 1
ATOM 700 C C . MET A 1 93 ? 0.526 -11.600 -3.746 1.00 97.12 93 MET A C 1
ATOM 702 O O . MET A 1 93 ? 0.303 -10.604 -3.066 1.00 97.12 93 MET A O 1
ATOM 706 N N . TYR A 1 94 ? 1.207 -11.548 -4.891 1.00 97.94 94 TYR A N 1
ATOM 707 C CA . TYR A 1 94 ? 1.896 -10.337 -5.329 1.00 97.94 94 TYR A CA 1
ATOM 708 C C . TYR A 1 94 ? 1.667 -9.993 -6.804 1.00 97.94 94 TYR A C 1
ATOM 710 O O . TYR A 1 94 ? 1.265 -10.825 -7.618 1.00 97.94 94 TYR A O 1
ATOM 718 N N . ARG A 1 95 ? 1.943 -8.732 -7.150 1.00 97.88 95 ARG A N 1
ATOM 719 C CA . ARG A 1 95 ? 2.201 -8.278 -8.520 1.00 97.88 95 ARG A CA 1
ATOM 720 C C . ARG A 1 95 ? 3.547 -7.579 -8.550 1.00 97.88 95 ARG A C 1
ATOM 722 O O . ARG A 1 95 ? 3.746 -6.607 -7.828 1.00 97.88 95 ARG A O 1
ATOM 729 N N . HIS A 1 96 ? 4.436 -8.071 -9.399 1.00 97.00 96 HIS A N 1
ATOM 730 C CA . HIS A 1 96 ? 5.765 -7.511 -9.601 1.00 97.00 96 HIS A CA 1
ATOM 731 C C . HIS A 1 96 ? 5.754 -6.672 -10.878 1.00 97.00 96 HIS A C 1
ATOM 733 O O . HIS A 1 96 ? 5.538 -7.197 -11.967 1.00 97.00 96 HIS A O 1
ATOM 739 N N . LEU A 1 97 ? 5.904 -5.358 -10.743 1.00 96.88 97 LEU A N 1
ATOM 740 C CA . LEU A 1 97 ? 5.812 -4.382 -11.831 1.00 96.88 97 LEU A CA 1
ATOM 741 C C . LEU A 1 97 ? 7.139 -3.638 -12.001 1.00 96.88 97 LEU A C 1
ATOM 743 O O . LEU A 1 97 ? 7.987 -3.647 -11.110 1.00 96.88 97 LEU A O 1
ATOM 747 N N . VAL A 1 98 ? 7.285 -2.947 -13.132 1.00 94.62 98 VAL A N 1
ATOM 748 C CA . VAL A 1 98 ? 8.478 -2.156 -13.455 1.00 94.62 98 VAL A CA 1
ATOM 749 C C . VAL A 1 98 ? 8.087 -0.745 -13.873 1.00 94.62 98 VAL A C 1
ATOM 751 O O . VAL A 1 98 ? 7.218 -0.550 -14.723 1.00 94.62 98 VAL A O 1
ATOM 754 N N . CYS A 1 99 ? 8.776 0.244 -13.314 1.00 91.38 99 CYS A N 1
ATOM 755 C CA . CYS A 1 99 ? 8.758 1.626 -13.759 1.00 91.38 99 CYS A CA 1
ATOM 756 C C . CYS A 1 99 ? 9.947 1.883 -14.698 1.00 91.38 99 CYS A C 1
ATOM 758 O O . CYS A 1 99 ? 11.103 1.852 -14.279 1.00 91.38 99 CYS A O 1
ATOM 760 N N . LYS A 1 100 ? 9.660 2.154 -15.976 1.00 88.44 100 LYS A N 1
ATOM 761 C CA . LYS A 1 100 ? 10.670 2.378 -17.029 1.00 88.44 100 LYS A CA 1
ATOM 762 C C . LYS A 1 100 ? 11.066 3.852 -17.222 1.00 88.44 100 LYS A C 1
ATOM 764 O O . LYS A 1 100 ? 11.663 4.189 -18.238 1.00 88.44 100 LYS A O 1
ATOM 769 N N . LYS A 1 101 ? 10.698 4.753 -16.304 1.00 82.38 101 LYS A N 1
ATOM 770 C CA . LYS A 1 101 ? 11.073 6.172 -16.421 1.00 82.38 101 LYS A CA 1
ATOM 771 C C . LYS A 1 101 ? 12.558 6.369 -16.093 1.00 82.38 101 LYS A C 1
ATOM 773 O O . LYS A 1 101 ? 13.042 5.826 -15.102 1.00 82.38 101 LYS A O 1
ATOM 778 N N . ASN A 1 102 ? 13.243 7.178 -16.901 1.00 71.88 102 ASN A N 1
ATOM 779 C CA . ASN A 1 102 ? 14.612 7.632 -16.644 1.00 71.88 102 ASN A CA 1
ATOM 780 C C . ASN A 1 102 ? 14.559 8.838 -15.707 1.00 71.88 102 ASN A C 1
ATOM 782 O O . ASN A 1 102 ? 13.876 9.811 -16.021 1.00 71.88 102 ASN A O 1
ATOM 786 N N . LEU A 1 103 ? 15.235 8.760 -14.560 1.00 70.38 103 LEU A N 1
ATOM 787 C CA . LEU A 1 103 ? 15.082 9.730 -13.475 1.00 70.38 103 LEU A CA 1
ATOM 788 C C . LEU A 1 103 ? 16.421 10.280 -13.020 1.00 70.38 103 LEU A C 1
ATOM 790 O O . LEU A 1 103 ? 17.397 9.541 -12.921 1.00 70.38 103 LEU A O 1
ATOM 794 N N . THR A 1 104 ? 16.422 11.574 -12.717 1.00 64.81 104 THR A N 1
ATOM 795 C CA . THR A 1 104 ? 17.576 12.315 -12.203 1.00 64.81 104 THR A CA 1
ATOM 796 C C . THR A 1 104 ? 17.536 12.504 -10.684 1.00 64.81 104 THR A C 1
ATOM 798 O O . THR A 1 104 ? 18.597 12.639 -10.086 1.00 64.81 104 THR A O 1
ATOM 801 N N . ASP A 1 105 ? 16.354 12.480 -10.050 1.00 64.81 105 ASP A N 1
ATOM 802 C CA . ASP A 1 105 ? 16.183 12.630 -8.593 1.00 64.81 105 ASP A CA 1
ATOM 803 C C . ASP A 1 105 ? 15.573 11.366 -7.950 1.00 64.81 105 ASP A C 1
ATOM 805 O O . ASP A 1 105 ? 14.734 10.676 -8.533 1.00 64.81 105 ASP A O 1
ATOM 809 N N . ILE A 1 106 ? 15.998 11.064 -6.721 1.00 64.69 106 ILE A N 1
ATOM 810 C CA . ILE A 1 106 ? 15.531 9.950 -5.889 1.00 64.69 106 ILE A CA 1
ATOM 811 C C . ILE A 1 106 ? 14.068 10.150 -5.477 1.00 64.69 106 ILE A C 1
ATOM 813 O O . ILE A 1 106 ? 13.310 9.177 -5.472 1.00 64.69 106 ILE A O 1
ATOM 817 N N . ASN A 1 107 ? 13.650 11.383 -5.163 1.00 63.66 107 ASN A N 1
ATOM 818 C CA . ASN A 1 107 ? 12.263 11.657 -4.762 1.00 63.66 107 ASN A CA 1
ATOM 819 C C . ASN A 1 107 ? 11.270 11.293 -5.872 1.00 63.66 107 ASN A C 1
ATOM 821 O O . ASN A 1 107 ? 10.257 10.633 -5.606 1.00 63.66 107 ASN A O 1
ATOM 825 N N . ASP A 1 108 ? 11.623 11.611 -7.116 1.00 70.69 108 ASP A N 1
ATOM 826 C CA . ASP A 1 108 ? 10.820 11.308 -8.298 1.00 70.69 108 ASP A CA 1
ATOM 827 C C . ASP A 1 108 ? 10.638 9.792 -8.483 1.00 70.69 108 ASP A C 1
ATOM 829 O O . ASP A 1 108 ? 9.567 9.337 -8.895 1.00 70.69 108 ASP A O 1
ATOM 833 N N . ARG A 1 109 ? 11.631 8.971 -8.093 1.00 80.62 109 ARG A N 1
ATOM 834 C CA . ARG A 1 109 ? 11.552 7.495 -8.195 1.00 80.62 109 ARG A CA 1
ATOM 835 C C . ARG A 1 109 ? 10.331 6.951 -7.468 1.00 80.62 109 ARG A C 1
ATOM 837 O O . ARG A 1 109 ? 9.520 6.242 -8.070 1.00 80.62 109 ARG A O 1
ATOM 844 N N . SER A 1 110 ? 10.168 7.339 -6.205 1.00 82.19 110 SER A N 1
ATOM 845 C CA . SER A 1 110 ? 9.087 6.837 -5.353 1.00 82.19 110 SER A CA 1
ATOM 846 C C . SER A 1 110 ? 7.702 7.253 -5.868 1.00 82.19 110 SER A C 1
ATOM 848 O O . SER A 1 110 ? 6.760 6.456 -5.863 1.00 82.19 110 SER A O 1
ATOM 850 N N . VAL A 1 111 ? 7.583 8.481 -6.379 1.00 83.06 111 VAL A N 1
ATOM 851 C CA . VAL A 1 111 ? 6.356 9.028 -6.976 1.00 83.06 111 VAL A CA 1
ATOM 852 C C . VAL A 1 111 ? 5.963 8.213 -8.203 1.00 83.06 111 VAL A C 1
ATOM 854 O O . VAL A 1 111 ? 4.823 7.753 -8.321 1.00 83.06 111 VAL A O 1
ATOM 857 N N . HIS A 1 112 ? 6.908 7.962 -9.105 1.00 86.44 112 HIS A N 1
ATOM 858 C CA . HIS A 1 112 ? 6.626 7.213 -10.321 1.00 86.44 112 HIS A CA 1
ATOM 859 C C . HIS A 1 112 ? 6.306 5.743 -10.060 1.00 86.44 112 HIS A C 1
ATOM 861 O O . HIS A 1 112 ? 5.374 5.219 -10.670 1.00 86.44 112 HIS A O 1
ATOM 867 N N . GLN A 1 113 ? 7.000 5.087 -9.126 1.00 90.44 113 GLN A N 1
ATOM 868 C CA . GLN A 1 113 ? 6.664 3.722 -8.709 1.00 90.44 113 GLN A CA 1
ATOM 869 C C . GLN A 1 113 ? 5.222 3.638 -8.188 1.00 90.44 113 GLN A C 1
ATOM 871 O O . GLN A 1 113 ? 4.460 2.753 -8.587 1.00 90.44 113 GLN A O 1
ATOM 876 N N . ARG A 1 114 ? 4.810 4.593 -7.343 1.00 90.25 114 ARG A N 1
ATOM 877 C CA . ARG A 1 114 ? 3.432 4.671 -6.833 1.00 90.25 114 ARG A CA 1
ATOM 878 C C . ARG A 1 114 ? 2.431 4.941 -7.956 1.00 90.25 114 ARG A C 1
ATOM 880 O O . ARG A 1 114 ? 1.401 4.276 -8.005 1.00 90.25 114 ARG A O 1
ATOM 887 N N . ASN A 1 115 ? 2.743 5.837 -8.891 1.00 90.69 115 ASN A N 1
ATOM 888 C CA . ASN A 1 115 ? 1.887 6.114 -10.046 1.00 90.69 115 ASN A CA 1
ATOM 889 C C . ASN A 1 115 ? 1.729 4.891 -10.968 1.00 90.69 115 ASN A C 1
ATOM 891 O O . ASN A 1 115 ? 0.612 4.624 -11.403 1.00 90.69 115 ASN A O 1
ATOM 895 N N . VAL A 1 116 ? 2.788 4.106 -11.206 1.00 93.81 116 VAL A N 1
ATOM 896 C CA . VAL A 1 116 ? 2.713 2.835 -11.954 1.00 93.81 116 VAL A CA 1
ATOM 897 C C . VAL A 1 116 ? 1.796 1.836 -11.247 1.00 93.81 116 VAL A C 1
ATOM 899 O O . VAL A 1 116 ? 0.931 1.242 -11.891 1.00 93.81 116 VAL A O 1
ATOM 902 N N . ALA A 1 117 ? 1.922 1.690 -9.924 1.00 95.56 117 ALA A N 1
ATOM 903 C CA . ALA A 1 117 ? 1.013 0.847 -9.148 1.00 95.56 117 ALA A CA 1
ATOM 904 C C . ALA A 1 117 ? -0.442 1.333 -9.257 1.00 95.56 117 ALA A C 1
ATOM 906 O O . ALA A 1 117 ? -1.335 0.528 -9.510 1.00 95.56 117 ALA A O 1
ATOM 907 N N . LEU A 1 118 ? -0.687 2.640 -9.122 1.00 94.06 118 LEU A N 1
ATOM 908 C CA . LEU A 1 118 ? -2.021 3.228 -9.259 1.00 94.06 118 LEU A CA 1
ATOM 909 C C . LEU A 1 118 ? -2.619 2.961 -10.646 1.00 94.06 118 LEU A C 1
ATOM 911 O O . LEU A 1 118 ? -3.766 2.536 -10.732 1.00 94.06 118 LEU A O 1
ATOM 915 N N . SER A 1 119 ? -1.849 3.149 -11.724 1.00 93.56 119 SER A N 1
ATOM 916 C CA . SER A 1 119 ? -2.298 2.851 -13.092 1.00 93.56 119 SER A CA 1
ATOM 917 C C . SER A 1 119 ? -2.635 1.377 -13.260 1.00 93.56 119 SER A C 1
ATOM 919 O O . SER A 1 119 ? -3.631 1.037 -13.891 1.00 93.56 119 SER A O 1
ATOM 921 N N . HIS A 1 120 ? -1.831 0.488 -12.675 1.00 96.06 120 HIS A N 1
ATOM 922 C CA . HIS A 1 120 ? -2.086 -0.947 -12.720 1.00 96.06 120 HIS A CA 1
ATOM 923 C C . HIS A 1 120 ? -3.408 -1.308 -12.032 1.00 96.06 120 HIS A C 1
ATOM 925 O O . HIS A 1 120 ? -4.178 -2.119 -12.543 1.00 96.06 120 HIS A O 1
ATOM 931 N N . ILE A 1 121 ? -3.675 -0.702 -10.879 1.00 95.88 121 ILE A N 1
ATOM 932 C CA . ILE A 1 121 ? -4.887 -0.913 -10.081 1.00 95.88 121 ILE A CA 1
ATOM 933 C C . ILE A 1 121 ? -6.127 -0.416 -10.812 1.00 95.88 121 ILE A C 1
ATOM 935 O O . ILE A 1 121 ? -7.128 -1.126 -10.866 1.00 95.88 121 ILE A O 1
ATOM 939 N N . GLU A 1 122 ? -6.028 0.785 -11.373 1.00 92.94 122 GLU A N 1
ATOM 940 C CA . GLU A 1 122 ? -7.064 1.419 -12.177 1.00 92.94 122 GLU A CA 1
ATOM 941 C C . GLU A 1 122 ? -7.357 0.596 -13.432 1.00 92.94 122 GLU A C 1
ATOM 943 O O . GLU A 1 122 ? -8.494 0.223 -13.654 1.00 92.94 122 GLU A O 1
ATOM 948 N N . THR A 1 123 ? -6.339 0.189 -14.190 1.00 95.50 123 THR A N 1
ATOM 949 C CA . THR A 1 123 ? -6.526 -0.577 -15.438 1.00 95.50 123 THR A CA 1
ATOM 950 C C . THR A 1 123 ? -7.205 -1.929 -15.202 1.00 95.50 123 THR A C 1
ATOM 952 O O . THR A 1 123 ? -7.990 -2.388 -16.024 1.00 95.50 123 THR A O 1
ATOM 955 N N . HIS A 1 124 ? -6.900 -2.590 -14.082 1.00 96.50 124 HIS A N 1
ATOM 956 C CA . HIS A 1 124 ? -7.422 -3.927 -13.779 1.00 96.50 124 HIS A CA 1
ATOM 957 C C . HIS A 1 124 ? -8.615 -3.913 -12.812 1.00 96.50 124 HIS A C 1
ATOM 959 O O . HIS A 1 124 ? -8.983 -4.981 -12.320 1.00 96.50 124 HIS A O 1
ATOM 965 N N . HIS A 1 125 ? -9.172 -2.733 -12.505 1.00 95.38 125 HIS A N 1
ATOM 966 C CA . HIS A 1 125 ? -10.284 -2.533 -11.565 1.00 95.38 125 HIS A CA 1
ATOM 967 C C . HIS A 1 125 ? -10.136 -3.349 -10.275 1.00 95.38 125 HIS A C 1
ATOM 969 O O . HIS A 1 125 ? -11.036 -4.070 -9.844 1.00 95.38 125 HIS A O 1
ATOM 975 N N . LEU A 1 126 ? -8.950 -3.294 -9.669 1.00 95.81 126 LEU A N 1
ATOM 976 C CA . LEU A 1 126 ? -8.699 -4.048 -8.449 1.00 95.81 126 LEU A CA 1
ATOM 977 C C . LEU A 1 126 ? -9.470 -3.370 -7.294 1.00 95.81 126 LEU A C 1
ATOM 979 O O . LEU A 1 126 ? -9.217 -2.200 -6.994 1.00 95.81 126 LEU A O 1
ATOM 983 N N . ASP A 1 127 ? -10.389 -4.094 -6.643 1.00 94.62 127 ASP A N 1
ATOM 984 C CA . ASP A 1 127 ? -11.296 -3.581 -5.595 1.00 94.62 127 ASP A CA 1
ATOM 985 C C . ASP A 1 127 ? -10.829 -3.882 -4.160 1.00 94.62 127 ASP A C 1
ATOM 987 O O . ASP A 1 127 ? -10.818 -5.025 -3.708 1.00 94.62 127 ASP A O 1
ATOM 991 N N . GLY A 1 128 ? -10.455 -2.858 -3.395 1.00 94.94 128 GLY A N 1
ATOM 992 C CA . GLY A 1 128 ? -10.105 -3.010 -1.988 1.00 94.94 128 GLY A CA 1
ATOM 993 C C . GLY A 1 128 ? -9.537 -1.749 -1.358 1.00 94.94 128 GLY A C 1
ATOM 994 O O . GLY A 1 128 ? -9.751 -0.644 -1.843 1.00 94.94 128 GLY A O 1
ATOM 995 N N . ILE A 1 129 ? -8.821 -1.913 -0.247 1.00 96.69 129 ILE A N 1
ATOM 996 C CA . ILE A 1 129 ? -8.254 -0.793 0.509 1.00 96.69 129 ILE A CA 1
ATOM 997 C C . ILE A 1 129 ? -6.787 -0.611 0.152 1.00 96.69 129 ILE A C 1
ATOM 999 O O . ILE A 1 129 ? -5.932 -1.353 0.630 1.00 96.69 129 ILE A O 1
ATOM 1003 N N . LEU A 1 130 ? -6.522 0.405 -0.668 1.00 96.19 130 LEU A N 1
ATOM 1004 C CA . LEU A 1 130 ? -5.195 0.797 -1.104 1.00 96.19 130 LEU A CA 1
ATOM 1005 C C . LEU A 1 130 ? -4.442 1.472 0.040 1.00 96.19 130 LEU A C 1
ATOM 1007 O O . LEU A 1 130 ? -4.854 2.519 0.540 1.00 96.19 130 LEU A O 1
ATOM 1011 N N . TYR A 1 131 ? -3.306 0.877 0.397 1.00 95.94 131 TYR A N 1
ATOM 1012 C CA . TYR A 1 131 ? -2.368 1.396 1.384 1.00 95.94 131 TYR A CA 1
ATOM 1013 C C . TYR A 1 131 ? -0.946 1.488 0.829 1.00 95.94 131 TYR A C 1
ATOM 1015 O O . TYR A 1 131 ? -0.452 0.512 0.260 1.00 95.94 131 TYR A O 1
ATOM 1023 N N . PHE A 1 132 ? -0.288 2.635 1.022 1.00 93.44 132 PHE A N 1
ATOM 1024 C CA . PHE A 1 132 ? 1.100 2.849 0.630 1.00 93.44 132 PHE A CA 1
ATOM 1025 C C . PHE A 1 132 ? 2.072 2.436 1.737 1.00 93.44 132 PHE A C 1
ATOM 1027 O O . PHE A 1 132 ? 2.400 3.226 2.615 1.00 93.44 132 PHE A O 1
ATOM 1034 N N . ALA A 1 133 ? 2.548 1.194 1.656 1.00 92.56 133 ALA A N 1
ATOM 1035 C CA . ALA A 1 133 ? 3.580 0.676 2.547 1.00 92.56 133 ALA A CA 1
ATOM 1036 C C . ALA A 1 133 ? 4.987 0.886 1.953 1.00 92.56 133 ALA A C 1
ATOM 1038 O O . ALA A 1 133 ? 5.334 0.243 0.964 1.00 92.56 133 ALA A O 1
ATOM 1039 N N . ASP A 1 134 ? 5.782 1.785 2.527 1.00 87.75 134 ASP A N 1
ATOM 1040 C CA . ASP A 1 134 ? 7.223 1.884 2.252 1.00 87.75 134 ASP A CA 1
ATOM 1041 C C . ASP A 1 134 ? 7.987 0.765 3.008 1.00 87.75 134 ASP A C 1
ATOM 1043 O O . ASP A 1 134 ? 7.568 0.320 4.081 1.00 87.75 134 ASP A O 1
ATOM 1047 N N . GLU A 1 135 ? 9.063 0.229 2.436 1.00 88.38 135 GLU A N 1
ATOM 1048 C CA . GLU A 1 135 ? 9.739 -0.985 2.924 1.00 88.38 135 GLU A CA 1
ATOM 1049 C C . GLU A 1 135 ? 10.495 -0.81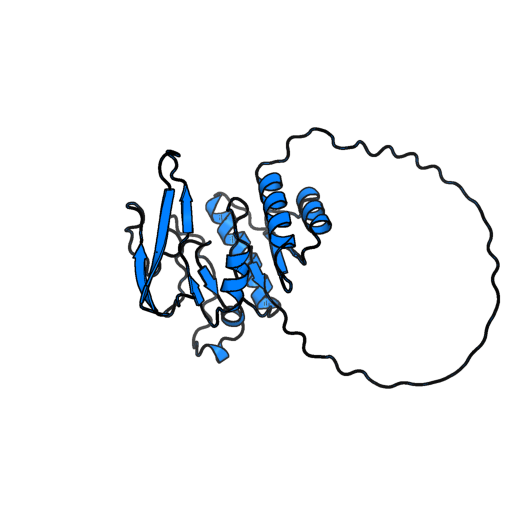5 4.257 1.00 88.38 135 GLU A C 1
ATOM 1051 O O . GLU A 1 135 ? 10.630 -1.760 5.045 1.00 88.38 135 GLU A O 1
ATOM 1056 N N . ASP A 1 136 ? 10.972 0.392 4.534 1.00 88.31 136 ASP A N 1
ATOM 1057 C CA . ASP A 1 136 ? 11.783 0.755 5.695 1.00 88.31 136 ASP A CA 1
ATOM 1058 C C . ASP A 1 136 ? 10.953 0.998 6.969 1.00 88.31 136 ASP A C 1
ATOM 1060 O O . ASP A 1 136 ? 11.471 0.866 8.085 1.00 88.31 136 ASP A O 1
ATOM 1064 N N . ASN A 1 137 ? 9.647 1.216 6.823 1.00 91.31 137 ASN A N 1
ATOM 1065 C CA . ASN A 1 137 ? 8.699 1.339 7.930 1.00 91.31 137 ASN A CA 1
ATOM 1066 C C . ASN A 1 137 ? 8.434 0.010 8.662 1.00 91.31 137 ASN A C 1
ATOM 1068 O O . ASN A 1 137 ? 8.654 -1.092 8.152 1.00 91.31 137 ASN A O 1
ATOM 1072 N N . ILE A 1 138 ? 7.906 0.129 9.883 1.00 92.50 138 ILE A N 1
ATOM 1073 C CA . ILE A 1 138 ? 7.478 -0.990 10.729 1.00 92.50 138 ILE A CA 1
ATOM 1074 C C . ILE A 1 138 ? 5.953 -0.957 10.849 1.00 92.50 138 ILE A C 1
ATOM 1076 O O . ILE A 1 138 ? 5.375 0.082 11.158 1.00 92.50 138 ILE A O 1
ATOM 1080 N N . TYR A 1 139 ? 5.309 -2.105 10.636 1.00 94.06 139 TYR A N 1
ATOM 1081 C CA . TYR A 1 139 ? 3.852 -2.224 10.606 1.00 94.06 139 TYR A CA 1
ATOM 1082 C C . TYR A 1 139 ? 3.362 -3.209 11.664 1.00 94.06 139 TYR A C 1
ATOM 1084 O O . TYR A 1 139 ? 3.870 -4.328 11.750 1.00 94.06 139 TYR A O 1
ATOM 1092 N N . SER A 1 140 ? 2.349 -2.812 12.436 1.00 94.94 140 SER A N 1
ATOM 1093 C CA . SER A 1 140 ? 1.614 -3.736 13.301 1.00 94.94 140 SER A CA 1
ATOM 1094 C C . SER A 1 140 ? 0.603 -4.544 12.484 1.00 94.94 140 SER A C 1
ATOM 1096 O O . SER A 1 140 ? 0.069 -4.067 11.481 1.00 94.94 140 SER A O 1
ATOM 1098 N N . LEU A 1 141 ? 0.310 -5.772 12.917 1.00 96.06 141 LEU A N 1
ATOM 1099 C CA . LEU A 1 141 ? -0.718 -6.598 12.271 1.00 96.06 141 LEU A CA 1
ATOM 1100 C C . LEU A 1 141 ? -2.117 -6.000 12.461 1.00 96.06 141 LEU A C 1
ATOM 1102 O O . LEU A 1 141 ? -2.924 -6.018 11.531 1.00 96.06 141 LEU A O 1
ATOM 1106 N N . ASP A 1 142 ? -2.364 -5.391 13.621 1.00 95.75 142 ASP A N 1
ATOM 1107 C CA . ASP A 1 142 ? -3.635 -4.741 13.941 1.00 95.75 142 ASP A CA 1
ATOM 1108 C C . ASP A 1 142 ? -3.965 -3.608 12.971 1.00 95.75 142 ASP A C 1
ATOM 1110 O O . ASP A 1 142 ? -5.128 -3.439 12.613 1.00 95.75 142 ASP A O 1
ATOM 1114 N N . LEU A 1 143 ? -2.960 -2.878 12.468 1.00 94.38 143 LEU A N 1
ATOM 1115 C CA . LEU A 1 143 ? -3.177 -1.835 11.465 1.00 94.38 143 LEU A CA 1
ATOM 1116 C C . LEU A 1 143 ? -3.880 -2.395 10.220 1.00 94.38 143 LEU A C 1
ATOM 1118 O O . LEU A 1 143 ? -4.826 -1.791 9.716 1.00 94.38 143 LEU A O 1
ATOM 1122 N N . PHE A 1 144 ? -3.459 -3.567 9.739 1.00 95.88 144 PHE A N 1
ATOM 1123 C CA . PHE A 1 144 ? -4.086 -4.202 8.579 1.00 95.88 144 PHE A CA 1
ATOM 1124 C C . PHE A 1 144 ? -5.520 -4.635 8.860 1.00 95.88 144 PHE A C 1
ATOM 1126 O O . PHE A 1 144 ? -6.356 -4.542 7.963 1.00 95.88 144 PHE A O 1
ATOM 1133 N N . GLU A 1 145 ? -5.831 -5.051 10.087 1.00 95.19 145 GLU A N 1
ATOM 1134 C CA . GLU A 1 145 ? -7.201 -5.370 10.487 1.00 95.19 145 GLU A CA 1
ATOM 1135 C C . GLU A 1 145 ? -8.073 -4.112 10.595 1.00 95.19 145 GLU A C 1
ATOM 1137 O O . GLU A 1 145 ? -9.195 -4.104 10.086 1.00 95.19 145 GLU A O 1
ATOM 1142 N N . GLN A 1 146 ? -7.544 -3.011 11.134 1.00 93.69 146 GLN A N 1
ATOM 1143 C CA . GLN A 1 146 ? -8.250 -1.726 11.180 1.00 93.69 146 GLN A CA 1
ATOM 1144 C C . GLN A 1 146 ? -8.541 -1.189 9.774 1.00 93.69 146 GLN A C 1
ATOM 1146 O O . GLN A 1 146 ? -9.679 -0.827 9.468 1.00 93.69 146 GLN A O 1
ATOM 1151 N N . MET A 1 147 ? -7.559 -1.238 8.866 1.00 94.06 147 MET A N 1
ATOM 1152 C CA . MET A 1 147 ? -7.723 -0.774 7.485 1.00 94.06 147 MET A CA 1
ATOM 1153 C C . MET A 1 147 ? -8.874 -1.466 6.742 1.00 94.06 147 MET A C 1
ATOM 1155 O O . MET A 1 147 ? -9.480 -0.858 5.861 1.00 94.06 147 MET A O 1
ATOM 1159 N N . ARG A 1 148 ? -9.234 -2.709 7.097 1.00 93.38 148 ARG A N 1
ATOM 1160 C CA . ARG A 1 148 ? -10.353 -3.437 6.464 1.00 93.38 148 ARG A CA 1
ATOM 1161 C C . ARG A 1 148 ? -11.711 -2.767 6.674 1.00 93.38 148 ARG A C 1
ATOM 1163 O O . ARG A 1 148 ? -12.616 -3.015 5.882 1.00 93.38 148 ARG A O 1
ATOM 1170 N N . HIS A 1 149 ? -11.855 -1.944 7.709 1.00 92.75 149 HIS A N 1
ATOM 1171 C CA . HIS A 1 149 ? -13.106 -1.266 8.051 1.00 92.75 149 HIS A CA 1
ATOM 1172 C C . HIS A 1 149 ? -13.278 0.073 7.315 1.00 92.75 149 HIS A C 1
ATOM 1174 O O . HIS A 1 149 ? -14.342 0.694 7.381 1.00 92.75 149 HIS A O 1
ATOM 1180 N N . ILE A 1 150 ? -12.260 0.514 6.567 1.00 90.50 150 ILE A N 1
ATOM 1181 C CA . ILE A 1 150 ? -12.300 1.767 5.815 1.00 90.50 150 ILE A CA 1
ATOM 1182 C C . ILE A 1 150 ? -13.359 1.681 4.716 1.00 90.50 150 ILE A C 1
ATOM 1184 O O . ILE A 1 150 ? -13.289 0.861 3.805 1.00 90.50 150 ILE A O 1
ATOM 1188 N N . ARG A 1 151 ? -14.331 2.596 4.755 1.00 86.75 151 ARG A N 1
ATOM 1189 C CA . ARG A 1 151 ? -15.347 2.712 3.695 1.00 86.75 151 ARG A CA 1
ATOM 1190 C C . ARG A 1 151 ? -14.859 3.547 2.518 1.00 86.75 151 ARG A C 1
ATOM 1192 O O . ARG A 1 151 ? -15.052 3.164 1.365 1.00 86.75 151 ARG A O 1
ATOM 1199 N N . ARG A 1 152 ? -14.241 4.695 2.814 1.00 86.44 152 ARG A N 1
ATOM 1200 C CA . ARG A 1 152 ? -13.794 5.678 1.816 1.00 86.44 152 ARG A CA 1
ATOM 1201 C C . ARG A 1 152 ? -12.331 6.059 2.012 1.00 86.44 152 ARG A C 1
ATOM 1203 O O . ARG A 1 152 ? -11.506 5.701 1.182 1.00 86.44 152 ARG A O 1
ATOM 1210 N N . PHE A 1 153 ? -12.032 6.732 3.119 1.00 86.31 153 PHE A N 1
ATOM 1211 C CA . PHE A 1 153 ? -10.690 7.129 3.546 1.00 86.31 153 PHE A CA 1
ATOM 1212 C C . PHE A 1 153 ? -10.543 6.835 5.031 1.00 86.31 153 PHE A C 1
ATOM 1214 O O . PHE A 1 153 ? -11.473 7.105 5.790 1.00 86.31 153 PHE A O 1
ATOM 1221 N N . GLY A 1 154 ? -9.384 6.320 5.419 1.00 88.94 154 GLY A N 1
ATOM 1222 C CA . GLY A 1 154 ? -8.964 6.194 6.809 1.00 88.94 154 GLY A CA 1
ATOM 1223 C C . GLY A 1 154 ? -7.605 6.851 6.994 1.00 88.94 154 GLY A C 1
ATOM 1224 O O . GLY A 1 154 ? -6.774 6.821 6.084 1.00 88.94 154 GLY A O 1
ATOM 1225 N N . THR A 1 155 ? -7.385 7.454 8.155 1.00 89.94 155 THR A N 1
ATOM 1226 C CA . THR A 1 155 ? -6.094 8.022 8.551 1.00 89.94 155 THR A CA 1
ATOM 1227 C C . THR A 1 155 ? -5.839 7.776 10.034 1.00 89.94 155 THR A C 1
ATOM 1229 O O . THR A 1 155 ? -6.784 7.626 10.806 1.00 89.94 155 THR A O 1
ATOM 1232 N N . TRP A 1 156 ? -4.570 7.687 10.422 1.00 90.62 156 TRP A N 1
ATOM 1233 C CA . TRP A 1 156 ? -4.131 7.369 11.780 1.00 90.62 156 TRP A CA 1
ATOM 1234 C C . TRP A 1 156 ? -2.803 8.058 12.098 1.00 90.62 156 TRP A C 1
ATOM 1236 O O . TRP A 1 156 ? -2.192 8.706 11.246 1.00 90.62 156 TRP A O 1
ATOM 1246 N N . ILE A 1 157 ? -2.376 7.935 13.353 1.00 88.88 157 ILE A N 1
ATOM 1247 C CA . ILE A 1 157 ? -1.115 8.490 13.841 1.00 88.88 157 ILE A CA 1
ATOM 1248 C C . ILE A 1 157 ? 0.049 7.597 13.410 1.00 88.88 157 ILE A C 1
ATOM 1250 O O . ILE A 1 157 ? 0.002 6.379 13.569 1.00 88.88 157 ILE A O 1
ATOM 1254 N N . VAL A 1 158 ? 1.110 8.220 12.907 1.00 88.69 158 VAL A N 1
ATOM 1255 C CA . VAL A 1 158 ? 2.382 7.585 12.575 1.00 88.69 158 VAL A CA 1
ATOM 1256 C C . VAL A 1 158 ? 3.435 8.052 13.572 1.00 88.69 158 VAL A C 1
ATOM 1258 O O . VAL A 1 158 ? 3.638 9.250 13.788 1.00 88.69 158 VAL A O 1
ATOM 1261 N N . ALA A 1 159 ? 4.108 7.088 14.195 1.00 87.88 159 ALA A N 1
ATOM 1262 C CA . ALA A 1 159 ? 5.269 7.351 15.026 1.00 87.88 159 ALA A CA 1
ATOM 1263 C C . ALA A 1 159 ? 6.518 7.441 14.145 1.00 87.88 159 ALA A C 1
ATOM 1265 O O . ALA A 1 159 ? 6.791 6.549 13.343 1.00 87.88 159 ALA A O 1
ATOM 1266 N N . LYS A 1 160 ? 7.293 8.507 14.330 1.00 82.06 160 LYS A N 1
ATOM 1267 C CA . LYS A 1 160 ? 8.557 8.746 13.639 1.00 82.06 160 LYS A CA 1
ATOM 1268 C C . LYS A 1 160 ? 9.693 8.794 14.633 1.00 82.06 160 LYS A C 1
ATOM 1270 O O . LYS A 1 160 ? 9.576 9.397 15.700 1.00 82.06 160 LYS A O 1
ATOM 1275 N N . GLN A 1 161 ? 10.816 8.206 14.251 1.00 73.69 161 GLN A N 1
ATOM 1276 C CA . GLN A 1 161 ? 12.056 8.389 14.983 1.00 73.69 161 GLN A CA 1
ATOM 1277 C C . GLN A 1 161 ? 12.740 9.661 14.479 1.00 73.69 161 GLN A C 1
ATOM 1279 O O . GLN A 1 161 ? 13.015 9.782 13.285 1.00 73.69 161 GLN A O 1
ATOM 1284 N N . ALA A 1 162 ? 12.996 10.622 15.371 1.00 65.75 162 ALA A N 1
ATOM 1285 C CA . ALA A 1 162 ? 13.764 11.805 15.009 1.00 65.75 162 ALA A CA 1
ATOM 1286 C C . ALA A 1 162 ? 15.212 11.421 14.671 1.00 65.75 162 ALA A C 1
ATOM 1288 O O . ALA A 1 162 ? 15.765 10.462 15.216 1.00 65.75 162 ALA A O 1
ATOM 1289 N N . LEU A 1 163 ? 15.840 12.208 13.793 1.00 62.59 163 LEU A N 1
ATOM 1290 C CA . LEU A 1 163 ? 17.216 11.986 13.338 1.00 62.59 163 LEU A CA 1
ATOM 1291 C C . LEU A 1 163 ? 18.225 11.968 14.503 1.00 62.59 163 LEU A C 1
ATOM 1293 O O . LEU A 1 163 ? 19.241 11.283 14.422 1.00 62.59 163 LEU A O 1
ATOM 1297 N N . ASP A 1 164 ? 17.918 12.671 15.602 1.00 64.88 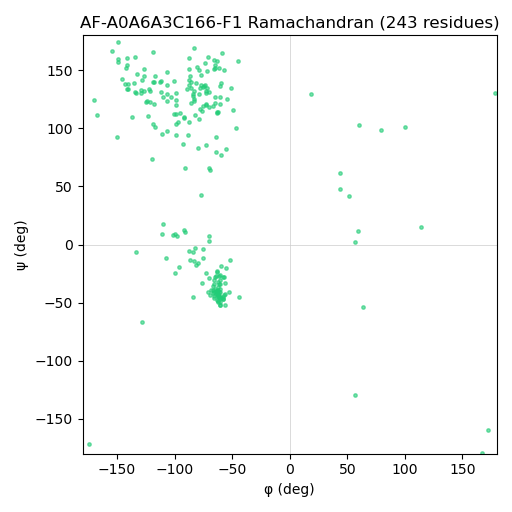164 ASP A N 1
ATOM 1298 C CA . ASP A 1 164 ? 18.745 12.711 16.814 1.00 64.88 164 ASP A CA 1
ATOM 1299 C C . ASP A 1 164 ? 18.657 11.441 17.685 1.00 64.88 164 ASP A C 1
ATOM 1301 O O . ASP A 1 164 ? 19.384 11.329 18.666 1.00 64.88 164 ASP A O 1
ATOM 1305 N N . ARG A 1 165 ? 17.797 10.470 17.328 1.00 62.09 165 ARG A N 1
ATOM 1306 C CA . ARG A 1 165 ? 17.539 9.197 18.037 1.00 62.09 165 ARG A CA 1
ATOM 1307 C C . ARG A 1 165 ? 17.100 9.318 19.504 1.00 62.09 165 ARG A C 1
ATOM 1309 O O . ARG A 1 165 ? 16.869 8.288 20.132 1.00 62.09 165 ARG A O 1
ATOM 1316 N N . THR A 1 166 ? 16.932 10.522 20.047 1.00 62.94 166 THR A N 1
ATOM 1317 C CA . THR A 1 166 ? 16.561 10.743 21.453 1.00 62.94 166 THR A CA 1
ATOM 1318 C C . THR A 1 166 ? 15.066 10.957 21.657 1.00 62.94 166 THR A C 1
ATOM 1320 O O . THR A 1 166 ? 14.575 10.770 22.770 1.00 62.94 166 THR A O 1
ATOM 1323 N N . LYS A 1 167 ? 14.316 11.323 20.605 1.00 67.50 167 LYS A N 1
ATOM 1324 C CA . LYS A 1 167 ? 12.872 11.599 20.700 1.00 67.50 167 LYS A CA 1
ATOM 1325 C C . LYS A 1 167 ? 12.078 10.942 19.571 1.00 67.50 167 LYS A C 1
ATOM 1327 O O . LYS A 1 167 ? 12.410 11.068 18.394 1.00 67.50 167 LYS A O 1
ATOM 1332 N N . ALA A 1 168 ? 10.997 10.257 19.937 1.00 75.88 168 ALA A N 1
ATOM 1333 C CA . ALA A 1 168 ? 9.962 9.847 18.995 1.00 75.88 168 ALA A CA 1
ATOM 1334 C C . ALA A 1 168 ? 8.961 10.996 18.827 1.00 75.88 168 ALA A C 1
ATOM 1336 O O . ALA A 1 168 ? 8.533 11.595 19.815 1.00 75.88 168 ALA A O 1
ATOM 1337 N N . THR A 1 169 ? 8.583 11.307 17.591 1.00 80.62 169 THR A N 1
ATOM 1338 C CA . THR A 1 169 ? 7.547 12.302 17.296 1.00 80.62 169 THR A CA 1
ATOM 1339 C C . THR A 1 169 ? 6.333 11.619 16.697 1.00 80.62 169 THR A C 1
ATOM 1341 O O . THR A 1 169 ? 6.472 10.720 15.872 1.00 80.62 169 THR A O 1
ATOM 1344 N N . LEU A 1 170 ? 5.145 12.061 17.095 1.00 83.50 170 LEU A N 1
ATOM 1345 C CA . LEU A 1 170 ? 3.881 11.555 16.575 1.00 83.50 170 LEU A CA 1
ATOM 1346 C C . LEU A 1 170 ? 3.312 12.567 15.582 1.00 83.50 170 LEU A C 1
ATOM 1348 O O . LEU A 1 170 ? 3.163 13.742 15.916 1.00 83.50 170 LEU A O 1
ATOM 1352 N N . GLU A 1 171 ? 2.988 12.108 14.378 1.00 84.31 171 GLU A N 1
ATOM 1353 C CA . GLU A 1 171 ? 2.307 12.905 13.356 1.00 84.31 171 GLU A CA 1
ATOM 1354 C C . GLU A 1 171 ? 1.011 12.206 12.957 1.00 84.31 171 GLU A C 1
ATOM 1356 O O . GLU A 1 171 ? 0.997 10.997 12.738 1.00 84.31 171 GLU A O 1
ATOM 1361 N N . GLY A 1 172 ? -0.100 12.935 12.875 1.00 83.88 172 GLY A N 1
ATOM 1362 C CA . GLY A 1 172 ? -1.380 12.298 12.569 1.00 83.88 172 GLY A CA 1
ATOM 1363 C C . GLY A 1 172 ? -2.609 13.163 12.810 1.00 83.88 172 GLY A C 1
ATOM 1364 O O . GLY A 1 172 ? -2.482 14.324 13.204 1.00 83.88 172 GLY A O 1
ATOM 1365 N N . PRO A 1 173 ? -3.806 12.617 12.550 1.00 86.75 173 PRO A N 1
ATOM 1366 C CA . PRO A 1 173 ? -5.065 13.329 12.696 1.00 86.75 173 PRO A CA 1
ATOM 1367 C C . PRO A 1 173 ? -5.423 13.544 14.171 1.00 86.75 173 PRO A C 1
ATOM 1369 O O . PRO A 1 173 ? -5.141 12.712 15.031 1.00 86.75 173 PRO A O 1
ATOM 1372 N N . VAL A 1 174 ? -6.116 14.645 14.441 1.00 85.94 174 VAL A N 1
ATOM 1373 C CA . VAL A 1 174 ? -6.892 14.857 15.666 1.00 85.94 174 VAL A CA 1
ATOM 1374 C C . VAL A 1 174 ? -8.344 14.554 15.327 1.00 85.94 174 VAL A C 1
ATOM 1376 O O . VAL A 1 174 ? -8.889 15.142 14.390 1.00 85.94 174 VAL A O 1
ATOM 1379 N N . CYS A 1 175 ? -8.963 13.639 16.067 1.00 84.38 175 CYS A N 1
ATOM 1380 C CA . CYS A 1 175 ? -10.292 13.113 15.765 1.00 84.38 175 CYS A CA 1
ATOM 1381 C C . CYS A 1 175 ? -11.321 13.554 16.813 1.00 84.38 175 CYS A C 1
ATOM 1383 O O . CYS A 1 175 ? -11.030 13.551 18.007 1.00 84.38 175 CYS A O 1
ATOM 1385 N N . ASN A 1 176 ? -12.535 13.879 16.369 1.00 83.88 176 ASN A N 1
ATOM 1386 C CA . ASN A 1 176 ? -13.732 13.932 17.205 1.00 83.88 176 ASN A CA 1
ATOM 1387 C C . ASN A 1 176 ? -14.735 12.906 16.661 1.00 83.88 176 ASN A C 1
ATOM 1389 O O . ASN A 1 176 ? -15.316 13.09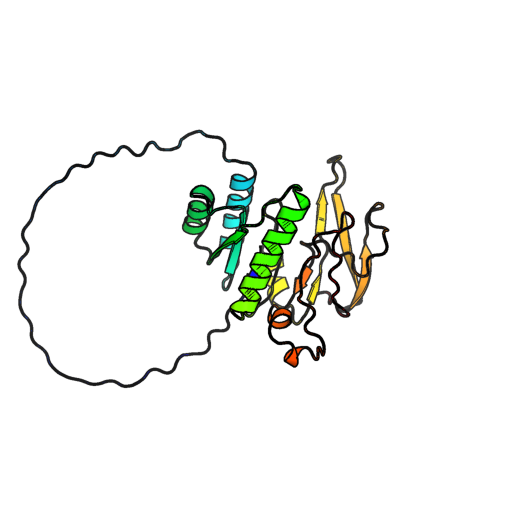9 15.589 1.00 83.88 176 ASN A O 1
ATOM 1393 N N . GLY A 1 177 ? -14.866 11.772 17.350 1.00 84.75 177 GLY A N 1
ATOM 1394 C CA . GLY A 1 177 ? -15.521 10.590 16.794 1.00 84.75 177 GLY A CA 1
ATOM 1395 C C . GLY A 1 177 ? -14.851 10.160 15.484 1.00 84.75 177 GLY A C 1
ATOM 1396 O O . GLY A 1 177 ? -13.629 10.064 15.402 1.00 84.75 177 GLY A O 1
ATOM 1397 N N . THR A 1 178 ? -15.643 9.963 14.429 1.00 81.88 178 THR A N 1
ATOM 1398 C CA . THR A 1 178 ? -15.141 9.568 13.100 1.00 81.88 178 THR A CA 1
ATOM 1399 C C . THR A 1 178 ? -14.619 10.742 12.265 1.00 81.88 178 THR A C 1
ATOM 1401 O O . THR A 1 178 ? -14.174 10.537 11.134 1.00 81.88 178 THR A O 1
ATOM 1404 N N . GLN A 1 179 ? -14.719 11.981 12.756 1.00 80.50 179 GLN A N 1
ATOM 1405 C CA . GLN A 1 179 ? -14.374 13.181 11.997 1.00 80.50 179 GLN A CA 1
ATOM 1406 C C . GLN A 1 179 ? -12.976 13.688 12.356 1.00 80.50 179 GLN A C 1
ATOM 1408 O O . GLN A 1 179 ? -12.665 13.915 13.523 1.00 80.50 179 GLN A O 1
ATOM 1413 N N . VAL A 1 180 ? -12.152 13.947 11.338 1.00 82.88 180 VAL A N 1
ATOM 1414 C CA . VAL A 1 180 ? -10.869 14.641 11.511 1.00 82.88 180 VAL A CA 1
ATOM 1415 C C . VAL A 1 180 ? -11.130 16.133 11.734 1.00 82.88 180 VAL A C 1
ATOM 1417 O O . VAL A 1 180 ? -11.688 16.804 10.864 1.00 82.88 180 VAL A O 1
ATOM 1420 N N . ILE A 1 181 ? -10.711 16.648 12.888 1.00 83.19 181 ILE A N 1
ATOM 1421 C CA . ILE A 1 181 ? -10.856 18.055 13.295 1.00 83.19 181 ILE A CA 1
ATOM 1422 C C . ILE A 1 181 ? -9.535 18.834 13.264 1.00 83.19 181 ILE A C 1
ATOM 1424 O O . ILE A 1 181 ? -9.540 20.058 13.345 1.00 83.19 181 ILE A O 1
ATOM 1428 N N . GLY A 1 182 ? -8.399 18.148 13.127 1.00 82.50 182 GLY A N 1
ATOM 1429 C CA . GLY A 1 182 ? -7.080 18.778 13.105 1.00 82.50 182 GLY A CA 1
ATOM 1430 C C . GLY A 1 182 ? -5.958 17.790 12.811 1.00 82.50 182 GLY A C 1
ATOM 1431 O O . GLY A 1 182 ? -6.217 16.637 12.471 1.00 82.50 182 GLY A O 1
ATOM 1432 N N . TRP A 1 183 ? -4.712 18.248 12.946 1.00 81.81 183 TRP A N 1
ATOM 1433 C CA . TRP A 1 183 ? -3.508 17.439 12.740 1.00 81.81 183 TRP A CA 1
ATOM 1434 C C . TRP A 1 183 ? -2.434 17.794 13.771 1.00 81.81 183 TRP A C 1
ATOM 1436 O O . TRP A 1 183 ? -2.144 18.972 13.984 1.00 81.81 183 TRP A O 1
ATOM 1446 N N . HIS A 1 184 ? -1.815 16.781 14.371 1.00 79.44 184 HIS A N 1
ATOM 1447 C CA . HIS A 1 184 ? -0.565 16.929 15.108 1.00 79.44 184 HIS A CA 1
ATOM 1448 C C . HIS A 1 184 ? 0.591 17.009 14.104 1.00 79.44 184 HIS A C 1
ATOM 1450 O O . HIS A 1 184 ? 0.824 16.064 13.350 1.00 79.44 184 HIS A O 1
ATOM 1456 N N . LEU A 1 185 ? 1.291 18.149 14.077 1.00 72.56 185 LEU A N 1
ATOM 1457 C CA . LEU A 1 185 ? 2.410 18.425 13.171 1.00 72.56 185 LEU A CA 1
ATOM 1458 C C . LEU A 1 185 ? 3.685 18.688 13.964 1.00 72.56 185 LEU A C 1
ATOM 1460 O O . LEU A 1 185 ? 3.653 19.434 14.943 1.00 72.56 185 LEU A O 1
ATOM 1464 N N . ASN A 1 186 ? 4.817 18.166 13.492 1.00 64.88 186 ASN A N 1
ATOM 1465 C CA . ASN A 1 186 ? 6.120 18.617 13.965 1.00 64.88 186 ASN A CA 1
ATOM 1466 C C . ASN A 1 186 ? 6.534 19.929 13.257 1.00 64.88 186 ASN A C 1
ATOM 1468 O O . ASN A 1 186 ? 6.107 20.211 12.134 1.00 64.88 186 ASN A O 1
ATOM 1472 N N . GLY A 1 187 ? 7.362 20.747 13.917 1.00 57.31 187 GLY A N 1
ATOM 1473 C CA . GLY A 1 187 ? 7.562 22.182 13.651 1.00 57.31 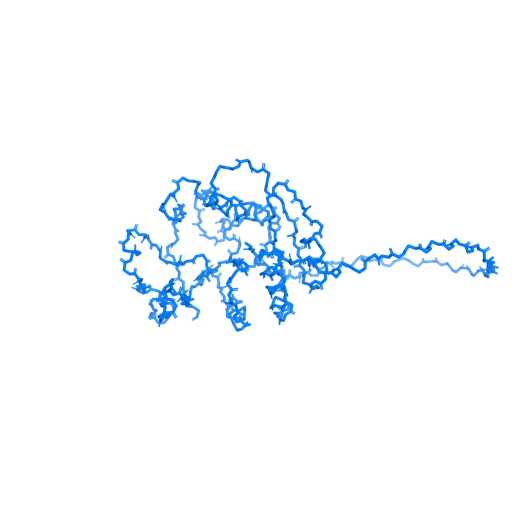187 GLY A CA 1
ATOM 1474 C C . GLY A 1 187 ? 7.966 22.596 12.225 1.00 57.31 187 GLY A C 1
ATOM 1475 O O . GLY A 1 187 ? 7.724 23.741 11.846 1.00 57.31 187 GLY A O 1
ATOM 1476 N N . LEU A 1 188 ? 8.505 21.686 11.404 1.00 52.53 188 LEU A N 1
ATOM 1477 C CA . LEU A 1 188 ? 8.867 21.946 9.998 1.00 52.53 188 LEU A CA 1
ATOM 1478 C C . LEU A 1 188 ? 7.708 21.728 9.002 1.00 52.53 188 LEU A C 1
ATOM 1480 O O . LEU A 1 188 ? 7.785 22.178 7.861 1.00 52.53 188 LEU A O 1
ATOM 1484 N N . SER A 1 189 ? 6.613 21.081 9.418 1.00 52.34 189 SER A N 1
ATOM 1485 C CA . SER A 1 189 ? 5.481 20.700 8.550 1.00 52.34 189 SER A CA 1
ATOM 1486 C C . SER A 1 189 ? 4.369 21.765 8.479 1.00 52.34 189 SER A C 1
ATOM 1488 O O . SER A 1 189 ? 3.296 21.539 7.922 1.00 52.34 189 SER A O 1
ATOM 1490 N N . ARG A 1 190 ? 4.634 22.972 9.005 1.00 50.19 190 ARG A N 1
ATOM 1491 C CA . ARG A 1 190 ? 3.723 24.136 9.042 1.00 50.19 190 ARG A CA 1
ATOM 1492 C C . ARG A 1 190 ? 3.460 24.806 7.681 1.00 50.19 190 ARG A C 1
ATOM 1494 O O . ARG A 1 190 ? 2.837 25.866 7.639 1.00 50.19 190 ARG A O 1
ATOM 1501 N N . LYS A 1 191 ? 3.928 24.235 6.566 1.00 50.06 191 LYS A N 1
ATOM 1502 C CA . LYS A 1 191 ? 3.572 24.729 5.226 1.00 50.06 191 LYS A CA 1
ATOM 1503 C C . LYS A 1 191 ? 2.123 24.340 4.911 1.00 50.06 191 LYS A C 1
ATOM 1505 O O . LYS A 1 191 ? 1.712 23.219 5.189 1.00 50.06 191 LYS A O 1
ATOM 1510 N N . LEU A 1 192 ? 1.371 25.278 4.332 1.00 47.78 192 LEU A N 1
ATOM 1511 C CA . LEU A 1 192 ? -0.061 25.207 4.005 1.00 47.78 192 LEU A CA 1
ATOM 1512 C C . LEU A 1 192 ? -0.414 23.990 3.123 1.00 47.78 192 LEU A C 1
ATOM 1514 O O . LEU A 1 192 ? -0.541 24.108 1.905 1.00 47.78 192 LEU A O 1
ATOM 1518 N N . ARG A 1 193 ? -0.592 22.811 3.722 1.00 56.31 193 ARG A N 1
ATOM 1519 C CA . ARG A 1 193 ? -1.160 21.637 3.052 1.00 56.31 193 ARG A CA 1
ATOM 1520 C C . ARG A 1 193 ? -2.625 21.515 3.451 1.00 56.31 193 ARG A C 1
ATOM 1522 O O . ARG A 1 193 ? -2.978 21.725 4.604 1.00 56.31 193 ARG A O 1
ATOM 1529 N N . ARG A 1 194 ? -3.498 21.151 2.504 1.00 52.50 194 ARG A N 1
ATOM 1530 C CA . ARG A 1 194 ? -4.905 20.839 2.831 1.00 52.50 194 ARG A CA 1
ATOM 1531 C C . ARG A 1 194 ? -5.026 19.593 3.716 1.00 52.50 194 ARG A C 1
ATOM 1533 O O . ARG A 1 194 ? -5.977 19.497 4.481 1.00 52.50 194 ARG A O 1
ATOM 1540 N N . PHE A 1 195 ? -4.069 18.667 3.610 1.00 60.50 195 PHE A N 1
ATOM 1541 C CA . PHE A 1 195 ? -3.971 17.456 4.422 1.00 60.50 195 PHE A CA 1
ATOM 1542 C C . PHE A 1 195 ? -2.515 17.197 4.7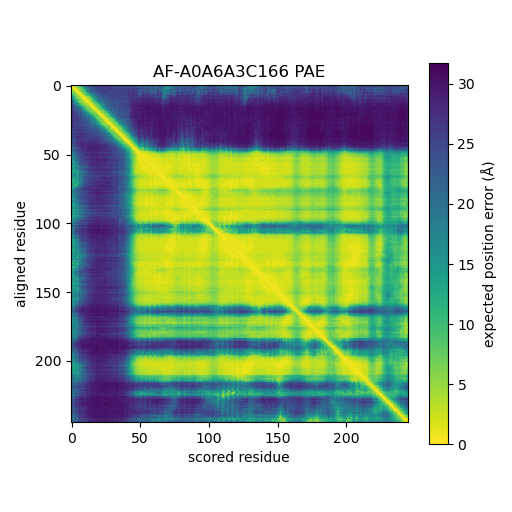84 1.00 60.50 195 PHE A C 1
ATOM 1544 O O . PHE A 1 195 ? -1.629 17.351 3.942 1.00 60.50 195 PHE A O 1
ATOM 1551 N N . HIS A 1 196 ? -2.286 16.798 6.031 1.00 64.25 196 HIS A N 1
ATOM 1552 C CA . HIS A 1 196 ? -0.948 16.576 6.573 1.00 64.25 196 HIS A CA 1
ATOM 1553 C C . HIS A 1 196 ? -0.638 15.101 6.856 1.00 64.25 196 HIS A C 1
ATOM 1555 O O . HIS A 1 196 ? 0.396 14.807 7.448 1.00 64.25 196 HIS A O 1
ATOM 1561 N N . ALA A 1 197 ? -1.499 14.177 6.420 1.00 66.69 197 ALA A N 1
ATOM 1562 C CA . ALA A 1 197 ? -1.199 12.755 6.494 1.00 66.69 197 ALA A CA 1
ATOM 1563 C C . ALA A 1 197 ? 0.062 12.436 5.681 1.00 66.69 197 ALA A C 1
ATOM 1565 O O . ALA A 1 197 ? 0.158 12.764 4.495 1.00 66.69 197 ALA A O 1
ATOM 1566 N N . GLU A 1 198 ? 1.017 11.774 6.322 1.00 75.50 198 GLU A N 1
ATOM 1567 C CA . GLU A 1 198 ? 2.133 11.132 5.639 1.00 75.50 198 GLU A CA 1
ATOM 1568 C C . GLU A 1 198 ? 1.643 9.964 4.769 1.00 75.50 198 GLU A C 1
ATOM 1570 O O . GLU A 1 198 ? 0.575 9.409 5.015 1.00 75.50 198 GLU A O 1
ATOM 1575 N N . MET A 1 199 ? 2.445 9.560 3.777 1.00 81.25 199 MET A N 1
ATOM 1576 C CA . MET A 1 199 ? 2.192 8.404 2.910 1.00 81.25 199 MET A CA 1
ATOM 1577 C C . MET A 1 199 ? 1.699 7.154 3.658 1.00 81.25 199 MET A C 1
ATOM 1579 O O . MET A 1 199 ? 0.747 6.511 3.225 1.00 81.25 199 MET A O 1
ATOM 1583 N N . SER A 1 200 ? 2.339 6.830 4.781 1.00 86.56 200 SER A N 1
ATOM 1584 C CA . SER A 1 200 ? 2.052 5.660 5.616 1.00 86.56 200 SER A CA 1
ATOM 1585 C C . SER A 1 200 ? 0.906 5.882 6.613 1.00 86.56 200 SER A C 1
ATOM 1587 O O . SER A 1 200 ? 0.491 4.934 7.282 1.00 86.56 200 SER A O 1
ATOM 1589 N N .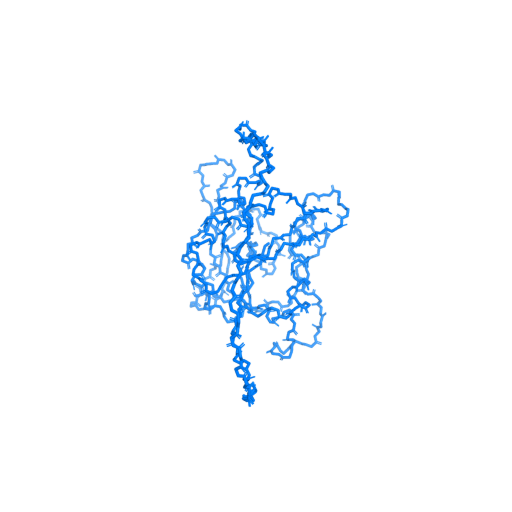 GLY A 1 201 ? 0.383 7.108 6.715 1.00 89.31 201 GLY A N 1
ATOM 1590 C CA . GLY A 1 201 ? -0.638 7.523 7.681 1.00 89.31 201 GLY A CA 1
ATOM 1591 C C . GLY A 1 201 ? -2.065 7.532 7.138 1.00 89.31 201 GLY A C 1
ATOM 1592 O O . GLY A 1 201 ? -2.969 8.041 7.807 1.00 89.31 201 GLY A O 1
ATOM 1593 N N . PHE A 1 202 ? -2.289 7.030 5.921 1.00 90.69 202 PHE A N 1
ATOM 1594 C CA . PHE A 1 202 ? -3.629 6.910 5.356 1.00 90.69 202 PHE A CA 1
ATOM 1595 C C . PHE A 1 202 ? -3.780 5.723 4.404 1.00 90.69 202 PHE A C 1
ATOM 1597 O O . PHE A 1 202 ? -2.830 5.272 3.769 1.00 90.69 202 PHE A O 1
ATOM 1604 N N . ALA A 1 203 ? -5.023 5.274 4.246 1.00 93.25 203 ALA A N 1
ATOM 1605 C CA . ALA A 1 203 ? -5.443 4.326 3.220 1.00 93.25 203 ALA A CA 1
ATOM 1606 C C . ALA A 1 203 ? -6.825 4.701 2.675 1.00 93.25 203 ALA A C 1
ATOM 1608 O O . ALA A 1 203 ? -7.585 5.447 3.304 1.00 93.25 203 ALA A O 1
ATOM 1609 N N . PHE A 1 204 ? -7.165 4.199 1.490 1.00 92.19 204 PHE A N 1
ATOM 1610 C CA . PHE A 1 204 ? -8.425 4.550 0.839 1.00 92.19 204 PHE A CA 1
ATOM 1611 C C . PHE A 1 204 ? -8.989 3.442 -0.038 1.00 92.19 204 PHE A C 1
ATOM 1613 O O . PHE A 1 204 ? -8.285 2.538 -0.478 1.00 92.19 204 PHE A O 1
ATOM 1620 N N . ASN A 1 205 ? -10.285 3.531 -0.312 1.00 93.19 205 ASN A N 1
ATOM 1621 C CA . ASN A 1 205 ? -10.973 2.593 -1.183 1.00 93.19 205 ASN A CA 1
ATOM 1622 C C . ASN A 1 205 ? -10.530 2.781 -2.647 1.00 93.19 205 ASN A C 1
ATOM 1624 O O . ASN A 1 205 ? -10.743 3.845 -3.232 1.00 93.19 205 ASN A O 1
ATOM 1628 N N . SER A 1 206 ? -9.935 1.749 -3.249 1.00 93.62 206 SER A N 1
ATOM 1629 C CA . SER A 1 206 ? -9.354 1.782 -4.595 1.00 93.62 206 SER A CA 1
ATOM 1630 C C . SER A 1 206 ? -10.380 2.048 -5.694 1.00 93.62 206 SER A C 1
ATOM 1632 O O . SER A 1 206 ? -10.004 2.583 -6.733 1.00 93.62 206 SER A O 1
ATOM 1634 N N . THR A 1 207 ? -11.669 1.762 -5.465 1.00 92.19 207 THR A N 1
ATOM 1635 C CA . THR A 1 207 ? -12.744 2.077 -6.427 1.00 92.19 207 THR A CA 1
ATOM 1636 C C . THR A 1 207 ? -12.840 3.567 -6.735 1.00 92.19 207 THR A C 1
ATOM 1638 O O . THR A 1 207 ? -13.381 3.957 -7.759 1.00 92.19 207 THR A O 1
ATOM 1641 N N . ILE A 1 208 ? -12.277 4.430 -5.887 1.00 88.19 208 ILE A N 1
ATOM 1642 C CA . ILE A 1 208 ? -12.167 5.863 -6.164 1.00 88.19 208 ILE A CA 1
ATOM 1643 C C . ILE A 1 208 ? -11.346 6.149 -7.430 1.00 88.19 208 ILE A C 1
ATOM 1645 O O . ILE A 1 208 ? -11.564 7.181 -8.061 1.00 88.19 208 ILE A O 1
ATOM 1649 N N . LEU A 1 209 ? -10.429 5.252 -7.803 1.00 87.31 209 LEU A N 1
ATOM 1650 C CA . LEU A 1 209 ? -9.589 5.388 -8.992 1.00 87.31 209 LEU A CA 1
ATOM 1651 C C . LEU A 1 209 ? -10.344 5.080 -10.288 1.00 87.31 209 LEU A C 1
ATOM 1653 O O . LEU A 1 209 ? -10.032 5.679 -11.306 1.00 87.31 209 LEU A O 1
ATOM 1657 N N . TRP A 1 210 ? -11.310 4.158 -10.263 1.00 88.62 210 TRP A N 1
ATOM 1658 C CA . TRP A 1 210 ? -11.869 3.567 -11.486 1.00 88.62 210 TRP A CA 1
ATOM 1659 C C . TRP A 1 210 ? -13.406 3.491 -11.542 1.00 88.62 210 TRP A C 1
ATOM 1661 O O . TRP A 1 210 ? -13.962 3.187 -12.592 1.00 88.62 210 TRP A O 1
ATOM 1671 N N . ASP A 1 211 ? -14.116 3.822 -10.459 1.00 88.56 211 ASP A N 1
ATOM 1672 C CA . ASP A 1 211 ? -15.583 3.919 -10.409 1.00 88.56 211 ASP A CA 1
ATOM 1673 C C . ASP A 1 211 ? -16.030 5.346 -10.025 1.00 88.56 211 ASP A C 1
ATOM 1675 O O . ASP A 1 211 ? -16.463 5.607 -8.897 1.00 88.56 211 ASP A O 1
ATOM 1679 N N . PRO A 1 212 ? -15.922 6.325 -10.943 1.00 79.94 212 PRO A N 1
ATOM 1680 C CA . PRO A 1 212 ? -16.262 7.720 -10.656 1.00 79.94 212 PRO A CA 1
ATOM 1681 C C . PRO A 1 212 ? -17.750 7.920 -10.323 1.00 79.94 212 PRO A C 1
ATOM 1683 O O . PRO A 1 212 ? -18.094 8.844 -9.575 1.00 79.94 212 PRO A O 1
ATOM 1686 N N . LYS A 1 213 ? -18.629 7.042 -10.835 1.00 82.44 213 LYS A N 1
ATOM 1687 C CA . LYS A 1 213 ? -20.083 7.107 -10.630 1.00 82.44 213 LYS A CA 1
ATOM 1688 C C . LYS A 1 213 ? -20.440 6.867 -9.167 1.00 82.44 213 LYS A C 1
ATOM 1690 O O . LYS A 1 213 ? -21.201 7.644 -8.596 1.00 82.44 213 LYS A O 1
ATOM 1695 N N . ARG A 1 214 ? -19.819 5.871 -8.526 1.00 81.88 214 ARG A N 1
ATOM 1696 C CA . ARG A 1 214 ? -20.007 5.582 -7.094 1.00 81.88 214 ARG A CA 1
ATOM 1697 C C . ARG A 1 214 ? -19.704 6.778 -6.194 1.00 81.88 214 ARG A C 1
ATOM 1699 O O . ARG A 1 214 ? -20.343 6.967 -5.159 1.00 81.88 214 ARG A O 1
ATOM 1706 N N . TRP A 1 215 ? -18.744 7.611 -6.582 1.00 76.81 215 TRP A N 1
ATOM 1707 C CA . TRP A 1 215 ? -18.242 8.702 -5.745 1.00 76.81 215 TRP A CA 1
ATOM 1708 C C . TRP A 1 215 ? -18.780 10.083 -6.114 1.00 76.81 215 TRP A C 1
ATOM 1710 O O . TRP A 1 215 ? -18.312 11.062 -5.526 1.00 76.81 215 TRP A O 1
ATOM 1720 N N . HIS A 1 216 ? -19.756 10.153 -7.030 1.00 70.56 216 HIS A N 1
ATOM 1721 C CA . HIS A 1 216 ? -20.400 11.391 -7.480 1.00 70.56 216 HIS A CA 1
ATOM 1722 C C . HIS A 1 216 ? -19.368 12.452 -7.912 1.00 70.56 216 HIS A C 1
ATOM 1724 O O . HIS A 1 216 ? -19.472 13.627 -7.556 1.00 70.56 216 HIS A O 1
ATOM 1730 N N . ARG A 1 217 ? -18.315 12.025 -8.631 1.00 62.34 217 ARG A N 1
ATOM 1731 C CA . ARG A 1 217 ? -17.257 12.916 -9.132 1.00 62.34 217 ARG A CA 1
ATOM 1732 C C . ARG A 1 217 ? -17.505 13.277 -10.604 1.00 62.34 217 ARG A C 1
ATOM 1734 O O . ARG A 1 217 ? -17.496 12.371 -11.432 1.00 62.34 217 ARG A O 1
ATOM 1741 N N . PRO A 1 218 ? -17.662 14.570 -10.948 1.00 43.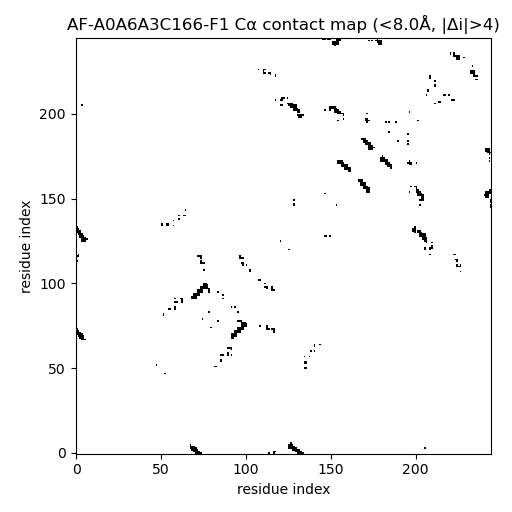09 218 PRO A N 1
ATOM 1742 C CA . PRO A 1 218 ? -17.861 15.008 -12.332 1.00 43.09 218 PRO A CA 1
ATOM 1743 C C . PRO A 1 218 ? -16.570 15.087 -13.169 1.00 43.09 218 PRO A C 1
ATOM 1745 O O . PRO A 1 218 ? -16.661 15.125 -14.391 1.00 43.09 218 PRO A O 1
ATOM 1748 N N . THR A 1 219 ? -15.377 15.078 -12.557 1.00 49.44 219 THR A N 1
ATOM 1749 C CA . THR A 1 219 ? -14.103 15.258 -13.282 1.00 49.44 219 THR A CA 1
ATOM 1750 C C . THR A 1 219 ? -13.136 14.099 -13.034 1.00 49.44 219 THR A C 1
ATOM 1752 O O . THR A 1 219 ? -12.772 13.824 -11.889 1.00 49.44 219 THR A O 1
ATOM 1755 N N . LEU A 1 220 ? -12.695 13.457 -14.121 1.00 49.12 220 LEU A N 1
ATOM 1756 C CA . LEU A 1 220 ? -11.661 12.413 -14.182 1.00 49.12 220 LEU A CA 1
ATOM 1757 C C . LEU A 1 220 ? -10.240 13.007 -14.067 1.00 49.12 220 LEU A C 1
ATOM 1759 O O . LEU A 1 220 ? -9.352 12.634 -14.832 1.00 49.12 220 LEU A O 1
ATOM 1763 N N . GLU A 1 221 ? -9.999 13.972 -13.171 1.00 54.28 221 GLU A N 1
ATOM 1764 C CA . GLU A 1 221 ? -8.606 14.355 -12.905 1.00 54.28 221 GLU A CA 1
ATOM 1765 C C . GLU A 1 221 ? -7.895 13.129 -12.320 1.00 54.28 221 GLU A C 1
ATOM 1767 O O . GLU A 1 221 ? -8.249 12.634 -11.246 1.00 54.28 221 GLU A O 1
ATOM 1772 N N . LEU A 1 222 ? -6.947 12.597 -13.096 1.00 52.97 222 LEU A N 1
ATOM 1773 C CA . LEU A 1 222 ? -6.246 11.354 -12.818 1.00 52.97 222 LEU A CA 1
ATOM 1774 C C . LEU A 1 222 ? -5.621 11.442 -11.423 1.00 52.97 222 LEU A C 1
ATOM 1776 O O . LEU A 1 222 ? -4.872 12.374 -11.122 1.00 52.97 222 LEU A O 1
ATOM 1780 N N . ILE A 1 223 ? -5.925 10.471 -10.566 1.00 60.75 223 ILE A N 1
ATOM 1781 C CA . ILE A 1 223 ? -5.416 10.432 -9.197 1.00 60.75 223 ILE A CA 1
ATOM 1782 C C . ILE A 1 223 ? -3.940 10.053 -9.253 1.00 60.75 223 ILE A C 1
ATOM 1784 O O . ILE A 1 223 ? -3.571 8.881 -9.190 1.00 60.75 223 ILE A O 1
ATOM 1788 N N . ARG A 1 224 ? -3.090 11.062 -9.436 1.00 64.00 224 ARG A N 1
ATOM 1789 C CA . ARG A 1 224 ? -1.643 10.920 -9.573 1.00 64.00 224 ARG A CA 1
ATOM 1790 C C . ARG A 1 224 ? -0.921 11.805 -8.579 1.00 64.00 224 ARG A C 1
ATOM 1792 O O . ARG A 1 224 ? -1.401 12.870 -8.190 1.00 64.00 224 ARG A O 1
ATOM 1799 N N . GLN A 1 225 ? 0.261 11.350 -8.195 1.00 58.47 225 GLN A N 1
ATOM 1800 C CA . GLN A 1 225 ? 1.239 12.200 -7.535 1.00 58.47 225 GLN A CA 1
ATOM 1801 C C . GLN A 1 225 ? 1.922 13.056 -8.606 1.00 58.47 225 GLN A C 1
ATOM 1803 O O . GLN A 1 225 ? 2.328 12.523 -9.639 1.00 58.47 225 GLN A O 1
ATOM 1808 N N . LEU A 1 226 ? 1.979 14.370 -8.380 1.00 56.00 226 LEU A N 1
ATOM 1809 C CA . LEU A 1 226 ? 2.627 15.334 -9.270 1.00 56.00 226 LEU A CA 1
ATOM 1810 C C . LEU A 1 226 ? 4.154 15.255 -9.134 1.00 56.00 226 LEU A C 1
ATOM 1812 O O . LEU A 1 226 ? 4.675 15.231 -8.021 1.00 56.00 226 LEU A O 1
ATOM 1816 N N . ASP A 1 227 ? 4.842 15.274 -10.276 1.00 45.72 227 ASP A N 1
ATOM 1817 C CA . ASP A 1 227 ? 6.292 15.062 -10.392 1.00 45.72 227 ASP A CA 1
ATOM 1818 C C . ASP A 1 227 ? 7.135 16.277 -9.928 1.00 45.72 227 ASP A C 1
ATOM 1820 O O . ASP A 1 227 ? 8.340 16.164 -9.776 1.00 45.72 227 ASP A O 1
ATOM 1824 N N . THR A 1 228 ? 6.546 17.461 -9.700 1.00 39.12 228 THR A N 1
ATOM 1825 C CA . THR A 1 228 ? 7.317 18.727 -9.590 1.00 39.12 228 THR A CA 1
ATOM 1826 C C . THR A 1 228 ? 7.379 19.352 -8.194 1.00 39.12 228 THR A C 1
ATOM 1828 O O . THR A 1 228 ? 7.679 20.537 -8.058 1.00 39.12 228 THR A O 1
ATOM 1831 N N . ALA A 1 229 ? 7.089 18.616 -7.126 1.00 39.06 229 ALA A N 1
ATOM 1832 C CA . ALA A 1 229 ? 6.995 19.235 -5.811 1.00 39.06 229 ALA A CA 1
ATOM 1833 C C . ALA A 1 229 ? 8.142 18.803 -4.885 1.00 39.06 229 ALA A C 1
ATOM 1835 O O . ALA A 1 229 ? 8.024 17.840 -4.131 1.00 39.06 229 ALA A O 1
ATOM 1836 N N . LYS A 1 230 ? 9.201 19.631 -4.842 1.00 39.25 230 LYS A N 1
ATOM 1837 C CA . LYS A 1 230 ? 10.127 19.725 -3.688 1.00 39.25 230 LYS A CA 1
ATOM 1838 C C . LYS A 1 230 ? 9.382 19.950 -2.356 1.00 39.25 230 LYS A C 1
ATOM 1840 O O . LYS A 1 230 ? 9.950 19.776 -1.286 1.00 39.25 230 LYS A O 1
ATOM 1845 N N . ASP A 1 231 ? 8.099 20.299 -2.431 1.00 39.72 231 ASP A N 1
ATOM 1846 C CA . ASP A 1 231 ? 7.158 20.430 -1.333 1.00 39.72 231 ASP A CA 1
ATOM 1847 C C . ASP A 1 231 ? 6.021 19.408 -1.505 1.00 39.72 231 ASP A C 1
ATOM 1849 O O . ASP A 1 231 ? 5.121 19.587 -2.314 1.00 39.72 231 ASP A O 1
ATOM 1853 N N . GLY A 1 232 ? 6.099 18.306 -0.758 1.00 40.25 232 GLY A N 1
ATOM 1854 C CA . GLY A 1 232 ? 5.326 17.082 -0.981 1.00 40.25 232 GLY A CA 1
ATOM 1855 C C . GLY A 1 232 ? 3.823 17.181 -1.277 1.00 40.25 232 GLY A C 1
ATOM 1856 O O . GLY A 1 232 ? 3.129 18.117 -0.903 1.00 40.25 232 GLY A O 1
ATOM 1857 N N . PHE A 1 233 ? 3.325 16.112 -1.901 1.00 42.28 233 PHE A N 1
ATOM 1858 C CA . PHE A 1 233 ? 1.909 15.763 -2.054 1.00 42.28 233 PHE A CA 1
ATOM 1859 C C . PHE A 1 233 ? 0.972 16.917 -2.434 1.00 42.28 233 PHE A C 1
ATOM 1861 O O . PHE A 1 233 ? -0.028 17.190 -1.772 1.00 42.28 233 PHE A O 1
ATOM 1868 N N . LEU A 1 234 ? 1.210 17.522 -3.596 1.00 35.88 234 LEU A N 1
ATOM 1869 C CA . LEU A 1 234 ? 0.105 18.083 -4.368 1.00 35.88 234 LEU A CA 1
ATOM 1870 C C . LEU A 1 234 ? -0.564 16.940 -5.118 1.00 35.88 234 LEU A C 1
ATOM 1872 O O . LEU A 1 234 ? -0.290 16.645 -6.271 1.00 35.88 234 LEU A O 1
ATOM 1876 N N . VAL A 1 235 ? -1.449 16.256 -4.419 1.00 38.69 235 VAL A N 1
ATOM 1877 C CA . VAL A 1 235 ? -2.499 15.502 -5.070 1.00 38.69 235 VAL A CA 1
ATOM 1878 C C . VAL A 1 235 ? -3.630 16.516 -5.259 1.00 38.69 235 VAL A C 1
ATOM 1880 O O . VAL A 1 235 ? -4.260 16.920 -4.280 1.00 38.69 235 VAL A O 1
ATOM 1883 N N . ARG A 1 236 ? -3.850 17.002 -6.496 1.00 35.12 236 ARG A N 1
ATOM 1884 C CA . ARG A 1 236 ? -5.026 17.819 -6.871 1.00 35.12 236 ARG A CA 1
ATOM 1885 C C . ARG A 1 236 ? -6.259 16.932 -6.846 1.00 35.12 236 ARG A C 1
ATOM 1887 O O . ARG A 1 236 ? -6.903 16.641 -7.839 1.00 35.12 236 ARG A O 1
ATOM 1894 N N . ILE A 1 237 ? -6.576 16.446 -5.667 1.00 41.75 237 ILE A N 1
ATOM 1895 C CA . ILE A 1 237 ? -7.820 15.769 -5.463 1.00 41.75 237 ILE A CA 1
ATOM 1896 C C . ILE A 1 237 ? -8.506 16.545 -4.381 1.00 41.75 237 ILE A C 1
ATOM 1898 O O . ILE A 1 237 ? -7.995 16.773 -3.285 1.00 41.75 237 ILE A O 1
ATOM 1902 N N . TYR A 1 238 ? -9.689 17.006 -4.744 1.00 35.56 238 TYR A N 1
ATOM 1903 C CA . TYR A 1 238 ? -10.691 17.485 -3.825 1.00 35.56 238 TYR A CA 1
ATOM 1904 C C . TYR A 1 238 ? -11.036 16.321 -2.868 1.00 35.56 238 TYR A C 1
ATOM 1906 O O . TYR A 1 238 ? -12.008 15.595 -3.070 1.00 35.56 238 TYR A O 1
ATOM 1914 N N . TRP A 1 239 ? -10.175 16.042 -1.886 1.00 51.50 239 TRP A N 1
ATOM 1915 C CA . TRP A 1 239 ? -10.308 14.967 -0.902 1.00 51.50 239 TRP A CA 1
ATOM 1916 C C . TRP A 1 239 ? -11.043 15.479 0.322 1.00 51.50 239 TRP A C 1
ATOM 1918 O O . TRP A 1 239 ? -10.486 15.603 1.397 1.00 51.50 239 TRP A O 1
ATOM 1928 N N . ARG A 1 240 ? -12.315 15.834 0.169 1.00 42.12 240 ARG A N 1
ATOM 1929 C CA . ARG A 1 240 ? -13.045 16.544 1.226 1.00 42.12 240 ARG A CA 1
ATOM 1930 C C . ARG A 1 240 ? -13.368 15.703 2.480 1.00 42.12 240 ARG A C 1
ATOM 1932 O O . ARG A 1 240 ? -14.029 16.226 3.362 1.00 42.12 240 ARG A O 1
ATOM 1939 N N . PHE A 1 241 ? -12.934 14.441 2.584 1.00 50.69 241 PHE A N 1
ATOM 1940 C CA . PHE A 1 241 ? -13.362 13.542 3.663 1.00 50.69 241 PHE A CA 1
ATOM 1941 C C . PHE A 1 241 ? -12.289 12.507 4.019 1.00 50.69 241 PHE A C 1
ATOM 1943 O O . PHE A 1 241 ? -12.258 11.434 3.423 1.00 50.69 241 PHE A O 1
ATOM 1950 N N . PHE A 1 242 ? -11.441 12.812 5.000 1.00 54.28 242 PHE A N 1
ATOM 1951 C CA . PHE A 1 242 ? -10.749 11.785 5.781 1.00 54.28 242 PHE A CA 1
ATOM 1952 C C . PHE A 1 242 ? -11.625 11.424 6.985 1.00 54.28 242 PHE A C 1
ATOM 1954 O O . PHE A 1 242 ? -12.169 12.321 7.630 1.00 54.28 242 PHE A O 1
ATOM 1961 N N . GLY A 1 243 ? -11.787 10.129 7.256 1.00 54.78 243 GLY A N 1
ATOM 1962 C CA . GLY A 1 243 ? -12.402 9.632 8.486 1.00 54.78 243 GLY A CA 1
ATOM 1963 C C . GLY A 1 243 ? -11.341 9.043 9.410 1.00 54.78 243 GLY A C 1
ATOM 1964 O O . GLY A 1 243 ? -10.337 8.510 8.928 1.00 54.78 243 GLY A O 1
ATOM 1965 N N . CYS A 1 244 ? -11.565 9.141 10.717 1.00 54.22 244 CYS A N 1
ATOM 1966 C CA . CYS A 1 244 ? -10.823 8.342 11.687 1.00 54.22 244 CYS A CA 1
ATOM 1967 C C . CYS A 1 244 ? -11.494 6.963 11.795 1.00 54.22 244 CYS A C 1
ATOM 1969 O O . CYS A 1 244 ? -12.731 6.929 11.830 1.00 54.22 244 CYS A O 1
ATOM 1971 N N . PRO A 1 245 ? -10.720 5.861 11.734 1.00 52.41 245 PRO A N 1
ATOM 1972 C CA . PRO A 1 245 ? -11.250 4.513 11.916 1.00 52.41 245 PRO A CA 1
ATOM 1973 C C . PRO A 1 245 ? -11.857 4.323 13.309 1.00 52.41 245 PRO A C 1
ATOM 1975 O O . PRO A 1 245 ? -11.388 4.993 14.258 1.00 52.41 245 PRO A O 1
#

Solvent-accessible surface area (backbone atoms only — not comparable to full-atom values): 15528 Å² total; per-residue (Å²): 65,42,32,37,37,75,84,86,75,86,80,85,87,80,81,91,82,89,83,85,89,81,90,81,82,86,83,87,85,85,88,82,87,77,87,76,85,71,80,70,77,75,86,78,78,74,83,72,52,72,67,59,49,28,44,49,54,44,36,58,55,54,52,70,48,72,79,75,58,30,46,36,44,56,36,66,74,49,83,51,71,68,60,53,48,50,49,66,72,37,76,47,51,68,45,85,45,64,30,77,75,89,75,92,52,74,72,51,49,60,44,47,33,44,42,50,52,47,52,52,36,39,76,65,64,47,46,29,52,33,34,42,58,64,50,85,64,86,79,63,69,65,57,61,61,56,52,71,71,47,79,56,30,27,42,43,73,38,81,40,77,41,94,83,75,79,51,76,46,67,37,21,65,34,65,59,78,51,39,60,77,48,67,46,70,59,92,86,66,78,62,96,58,98,67,83,66,51,68,77,17,38,36,30,35,34,45,70,71,64,39,46,75,84,68,74,53,94,68,87,69,74,93,43,70,60,87,82,50,100,61,73,85,59,51,91,56,93,70,91,63,61,26,34,121

Nearest PDB structures (foldseek):
  1ix8-assembly1_A-2  TM=6.500E-01  e=1.797E+00  Escherichia coli
  4lhc-assembly1_A  TM=4.651E-01  e=2.037E+00  Synechocystis sp. PCC 6803 substr. Kazusa
  3wks-assembly1_B  TM=4.858E-01  e=4.052E+00  Methanocaldococcus jannaschii DSM 2661
  3wkr-assembly1_A  TM=4.958E-01  e=4.592E+00  Methanocaldococcus jannaschii DSM 2661
  4lhc-assembly1_B  TM=4.458E-01  e=3.155E+00  Synechocystis sp. PCC 6803 substr. Kazusa

Organism: Hibiscus syriacus (NCBI:txid106335)

Radius of gyration: 23.55 Å; Cα contacts (8 Å, |Δi|>4): 333; chains: 1; bounding box: 52×76×44 Å

Foldseek 3Di:
DWKFADDDDDDDDDDDDDDDDDDDDDDDDDDDDDDPPDPPPPPPDDPQDPLLVLQLVVLQVQLPADDDIEAEAEAEQDDDPSNVVSVVVSPHHYDYHYQDDDDDDPVLRLQSSVVRVLVVCQVVVGWGKIADDDSNDDDDSVVSVVSRPAPFKEFDKDWDQDPVNPDIDIWTFDDDAFAGPGIDDDPVQPPDDPDDGDRRGMIGTSCVQHPCVVVVDPDNPHQGFDSDDPPGDPRPDPCVDYTHD

InterPro domains:
  IPR005027 Glycosyl transferase, family 43 [PF03360] (58-220)
  IPR005027 Glycosyl transferase, family 43 [PTHR10896] (52-225)
  IPR029044 Nucleotide-diphospho-sugar transferases [G3DSA:3.90.550.10] (50-237)
  IPR029044 Nucleotide-diphospho-sugar transferases [SSF53448] (53-219)

Mean predicted aligned error: 14.31 Å

Secondary structure (DSSP, 8-state):
-B------PPPPP--------------------------------PPPPHHHHHHHHHHHHHHHSPSP--EEEEEESS--HHHHHHHHHH-S-EEEEEE----S-HHHHHHHHHHHHHHHHHHTT--SEEE---TTS---HHHHHHHTT-SSEEE--EEEE-TTSS-EEEEEEEEETTEEEEEE--TT--S--S----GGGEEEEGGGTT-TTTTT-S--------TT-SS-----------B--

pLDDT: mean 71.32, std 24.83, range [26.27, 97.94]

Sequence (245 aa):
MASIRRTLSPVPRHGTLIAGEAERSAPSPLSKSSSCSQNSPATAGLPMSPFTYYLNRLAYTLK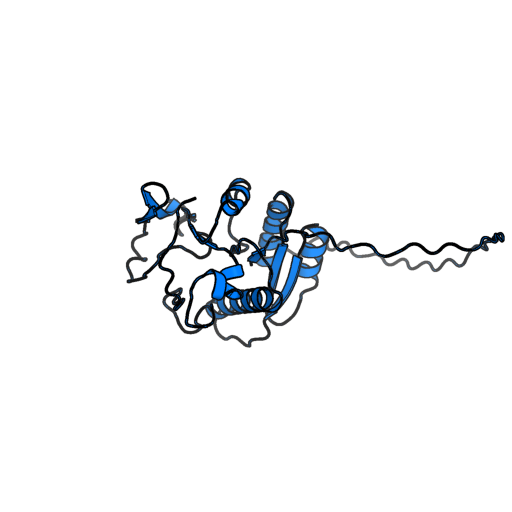LVKPPLLWVVVEMTSQSDEVADILRKSSVMYRHLVCKKNLTDINDRSVHQRNVALSHIETHHLDGILYFADEDNIYSLDLFEQMRHIRRFGTWIVAKQALDRTKATLEGPVCNGTQVIGWHLNGLSRKLRRFHAEMSGFAFNSTILWDPKRWHRPTLELIRQLDTAKDGFLVRIYWRFFGCP